Protein AF-A0A015J0F2-F1 (afdb_monomer_lite)

pLDDT: mean 86.81, std 13.34, range [34.16, 98.0]

Sequence (249 aa):
MVAATRQIEESLELQTFNHYRCIAHILNLIVKAALDTDIIPLPIKKLHAFISTIRNSPKQMDKLKEYFRVEDIKFKAPLPDIITRWNYTFYMIERALEIKPILLHIVSNLPTLTSNWPTDEEWVILTDLLDLLAPFALMTKIIFAASYPTIGEVKWLLLGIKHHLERTQSSNYSLLLQVNAMKRVFDNYFEQINNLLHILAFFDPCYKKKAYGNIFQESILQPIRIAMADYYEESSTPTVSEDRTIEDL

Structure (mmCIF, N/CA/C/O backbone):
data_AF-A0A015J0F2-F1
#
_entry.id   AF-A0A015J0F2-F1
#
loop_
_atom_site.group_PDB
_atom_site.id
_atom_site.type_symbol
_atom_site.label_atom_id
_atom_site.label_alt_id
_atom_site.label_comp_id
_atom_site.label_asym_id
_atom_site.label_entity_id
_atom_site.label_seq_id
_atom_site.pdbx_PDB_ins_code
_atom_site.Cartn_x
_atom_site.Cartn_y
_atom_site.Cartn_z
_atom_site.occupancy
_atom_site.B_iso_or_equiv
_atom_site.auth_seq_id
_atom_site.auth_comp_id
_atom_site.auth_asym_id
_atom_site.auth_atom_id
_atom_site.pdbx_PDB_model_num
ATOM 1 N N . MET A 1 1 ? -13.749 21.315 5.790 1.00 56.38 1 MET A N 1
ATOM 2 C CA . MET A 1 1 ? -14.665 20.547 6.663 1.00 56.38 1 MET A CA 1
ATOM 3 C C . MET A 1 1 ? -15.226 21.411 7.778 1.00 56.38 1 MET A C 1
ATOM 5 O O . MET A 1 1 ? -16.427 21.570 7.776 1.00 56.38 1 MET A O 1
ATOM 9 N N . VAL A 1 2 ? -14.414 22.057 8.627 1.00 63.72 2 VAL A N 1
ATOM 10 C CA . VAL A 1 2 ? -14.910 22.888 9.754 1.00 63.72 2 VAL A CA 1
ATOM 11 C C . VAL A 1 2 ? -15.936 23.961 9.339 1.00 63.72 2 VAL A C 1
ATOM 13 O O . VAL A 1 2 ? -16.975 24.086 9.970 1.00 63.72 2 VAL A O 1
ATOM 16 N N . ALA A 1 3 ? -15.702 24.679 8.235 1.00 69.44 3 ALA A N 1
ATOM 17 C CA . ALA A 1 3 ? -16.658 25.672 7.726 1.00 69.44 3 ALA A CA 1
ATOM 18 C C . ALA A 1 3 ? -17.986 25.059 7.234 1.00 69.44 3 ALA A C 1
ATOM 20 O O . ALA A 1 3 ? -19.039 25.661 7.401 1.00 69.44 3 ALA A O 1
ATOM 21 N N . ALA A 1 4 ? -17.937 23.850 6.665 1.00 69.81 4 ALA A N 1
ATOM 22 C CA . ALA A 1 4 ? -19.132 23.133 6.226 1.00 69.81 4 ALA A CA 1
ATOM 23 C C . ALA A 1 4 ? -19.909 22.567 7.423 1.00 69.81 4 ALA A C 1
ATOM 25 O O . ALA A 1 4 ? -21.128 22.626 7.436 1.00 69.81 4 ALA A O 1
ATOM 26 N N . THR A 1 5 ? -19.208 22.077 8.451 1.00 69.31 5 THR A N 1
ATOM 27 C CA . THR A 1 5 ? -19.814 21.649 9.718 1.00 69.31 5 THR A CA 1
ATOM 28 C C . THR A 1 5 ? -20.609 22.780 10.362 1.00 69.31 5 THR A C 1
ATOM 30 O O . THR A 1 5 ? -21.771 22.580 10.683 1.00 69.31 5 THR A O 1
ATOM 33 N N . ARG A 1 6 ? -20.029 23.982 10.439 1.00 70.94 6 ARG A N 1
ATOM 34 C CA . ARG A 1 6 ? -20.706 25.157 10.996 1.00 70.94 6 ARG A CA 1
ATOM 35 C C . ARG A 1 6 ? -21.961 25.551 10.209 1.00 70.94 6 ARG A C 1
ATOM 37 O O . ARG A 1 6 ? -22.989 25.840 10.802 1.00 70.94 6 ARG A O 1
ATOM 44 N N . GLN A 1 7 ? -21.904 25.501 8.876 1.00 78.62 7 GLN A N 1
ATOM 45 C CA . GLN A 1 7 ? -23.091 25.729 8.042 1.00 78.62 7 GLN A CA 1
ATOM 46 C C . GLN A 1 7 ? -24.175 24.662 8.249 1.00 78.62 7 GLN A C 1
ATOM 48 O O . GLN A 1 7 ? -25.357 24.978 8.170 1.00 78.62 7 GLN A O 1
ATOM 53 N N . ILE A 1 8 ? -23.801 23.405 8.500 1.00 77.25 8 ILE A N 1
ATOM 54 C CA . ILE A 1 8 ? -24.756 22.322 8.781 1.00 77.25 8 ILE A CA 1
ATOM 55 C C . ILE A 1 8 ? -25.408 22.518 10.155 1.00 77.25 8 ILE A C 1
ATOM 57 O O . ILE A 1 8 ? -26.620 22.384 10.263 1.00 77.25 8 ILE A O 1
ATOM 61 N N . GLU A 1 9 ? -24.630 22.872 11.179 1.00 78.56 9 GLU A N 1
ATOM 62 C CA . GLU A 1 9 ? -25.144 23.200 12.517 1.00 78.56 9 GLU A CA 1
ATOM 63 C C . GLU A 1 9 ? -26.149 24.358 12.460 1.00 78.56 9 GLU A C 1
ATOM 65 O O . GLU A 1 9 ? -27.251 24.243 12.989 1.00 78.56 9 GLU A O 1
ATOM 70 N N . GLU A 1 10 ? -25.793 25.436 11.754 1.00 79.94 10 GLU A N 1
ATOM 71 C CA . GLU A 1 10 ? -26.639 26.622 11.589 1.00 79.94 10 GLU A CA 1
ATOM 72 C C . GLU A 1 10 ? -27.900 26.334 10.748 1.00 79.94 10 GLU A C 1
ATOM 74 O O . GLU A 1 10 ? -28.962 26.867 11.048 1.00 79.94 10 GLU A O 1
ATOM 79 N N . SER A 1 11 ? -27.816 25.485 9.714 1.00 79.62 11 SER A N 1
ATOM 80 C CA . SER A 1 11 ? -28.950 25.202 8.809 1.00 79.62 11 SER A CA 1
ATOM 81 C C . SER A 1 11 ? -29.920 24.129 9.301 1.00 79.62 11 SER A C 1
ATOM 83 O O . SER A 1 11 ? -31.070 24.122 8.868 1.00 79.62 11 SER A O 1
ATOM 85 N N . LEU A 1 12 ? -29.476 23.217 10.168 1.00 79.88 12 LEU A N 1
ATOM 86 C CA . LEU A 1 12 ? -30.303 22.128 10.701 1.00 79.88 12 LEU A CA 1
ATOM 87 C C . LEU A 1 12 ? -30.735 22.352 12.158 1.00 79.88 12 LEU A C 1
ATOM 89 O O . LEU A 1 12 ? -31.312 21.442 12.748 1.00 79.88 12 LEU A O 1
ATOM 93 N N . GLU A 1 13 ? -30.431 23.518 12.742 1.00 78.06 13 GLU A N 1
ATOM 94 C CA . GLU A 1 13 ? -30.698 23.849 14.154 1.00 78.06 13 GLU A CA 1
ATOM 95 C C . GLU A 1 13 ? -30.220 22.744 15.128 1.00 78.06 13 GLU A C 1
ATOM 97 O O . GLU A 1 13 ? -30.829 22.479 16.166 1.00 78.06 13 GLU A O 1
ATOM 102 N N . LEU A 1 14 ? -29.120 22.058 14.791 1.00 70.62 14 LEU A N 1
ATOM 103 C CA . LEU A 1 14 ? -28.610 20.949 15.596 1.00 70.62 14 LEU A CA 1
ATOM 104 C C . LEU A 1 14 ? -27.919 21.488 16.850 1.00 70.62 14 LEU A C 1
ATOM 106 O O . LEU A 1 14 ? -26.975 22.270 16.760 1.00 70.62 14 LEU A O 1
ATOM 110 N N . GLN A 1 15 ? -28.331 21.002 18.024 1.00 65.44 15 GLN A N 1
ATOM 111 C CA . GLN A 1 15 ? -27.694 21.368 19.296 1.00 65.44 15 GLN A CA 1
ATOM 112 C C . GLN A 1 15 ? -26.239 20.877 19.383 1.00 65.44 15 GLN A C 1
ATOM 114 O O . GLN A 1 15 ? -25.423 21.498 20.061 1.00 65.44 15 GLN A O 1
ATOM 119 N N . THR A 1 16 ? -25.901 19.779 18.692 1.00 67.00 16 THR A N 1
ATOM 120 C CA . THR A 1 16 ? -24.535 19.245 18.594 1.00 67.00 16 THR A CA 1
ATOM 121 C C . THR A 1 16 ? -24.296 18.546 17.248 1.00 67.00 16 THR A C 1
ATOM 123 O O . THR A 1 16 ? -25.147 17.799 16.764 1.00 67.00 16 THR A O 1
ATOM 126 N N . PHE A 1 17 ? -23.121 18.750 16.637 1.00 68.25 17 PHE A N 1
ATOM 127 C CA . PHE A 1 17 ? -22.670 17.984 15.470 1.00 68.25 17 PHE A CA 1
ATOM 128 C C . PHE A 1 17 ? -21.374 17.232 15.782 1.00 68.25 17 PHE A C 1
ATOM 130 O O . PHE A 1 17 ? -20.309 17.812 16.005 1.00 68.25 17 PHE A O 1
ATOM 137 N N . ASN A 1 18 ? -21.442 15.902 15.742 1.00 70.94 18 ASN A N 1
ATOM 138 C CA . ASN A 1 18 ? -20.274 15.057 15.954 1.00 70.94 18 ASN A CA 1
ATOM 139 C C . ASN A 1 18 ? -19.492 14.883 14.648 1.00 70.94 18 ASN A C 1
ATOM 141 O O . ASN A 1 18 ? -19.889 14.150 13.742 1.00 70.94 18 ASN A O 1
ATOM 145 N N . HIS A 1 19 ? -18.340 15.545 14.551 1.00 73.62 19 HIS A N 1
ATOM 146 C CA . HIS A 1 19 ? -17.452 15.391 13.404 1.00 73.62 19 HIS A CA 1
ATOM 147 C C . HIS A 1 19 ? -16.575 14.132 13.529 1.00 73.62 19 HIS A C 1
ATOM 149 O O . HIS A 1 19 ? -15.604 14.094 14.293 1.00 73.62 19 HIS A O 1
ATOM 155 N N . TYR A 1 20 ? -16.843 13.131 12.690 1.00 78.56 20 TYR A N 1
ATOM 156 C CA . TYR A 1 20 ? -16.029 11.918 12.586 1.00 78.56 20 TYR A CA 1
ATOM 157 C C . TYR A 1 20 ? -14.981 12.021 11.475 1.0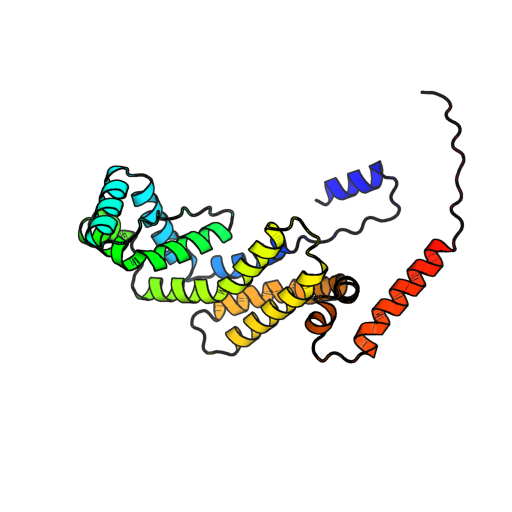0 78.56 20 TYR A C 1
ATOM 159 O O . TYR A 1 20 ? -15.267 12.422 10.347 1.00 78.56 20 TYR A O 1
ATOM 167 N N . ARG A 1 21 ? -13.736 11.627 11.773 1.00 82.38 21 ARG A N 1
ATOM 168 C CA . ARG A 1 21 ? -12.682 11.567 10.750 1.00 82.38 21 ARG A CA 1
ATOM 169 C C . ARG A 1 21 ? -12.906 10.372 9.825 1.00 82.38 21 ARG A C 1
ATOM 171 O O . ARG A 1 21 ? -13.162 9.260 10.273 1.00 82.38 21 ARG A O 1
ATOM 178 N N . CYS A 1 22 ? -12.720 10.592 8.527 1.00 87.50 22 CYS A N 1
ATOM 179 C CA . CYS A 1 22 ? -12.791 9.528 7.532 1.00 87.50 22 CYS A CA 1
ATOM 180 C C . CYS A 1 22 ? -11.621 8.540 7.691 1.00 87.50 22 CYS A C 1
ATOM 182 O O . CYS A 1 22 ? -10.456 8.924 7.572 1.00 87.50 22 CYS A O 1
ATOM 184 N N . ILE A 1 23 ? -11.922 7.254 7.897 1.00 89.25 23 ILE A N 1
ATOM 185 C CA . ILE A 1 23 ? -10.904 6.200 8.049 1.00 89.25 23 ILE A CA 1
ATOM 186 C C . ILE A 1 23 ? -10.035 6.079 6.795 1.00 89.25 23 ILE A C 1
ATOM 188 O O . ILE A 1 23 ? -8.818 5.977 6.910 1.00 89.25 23 ILE A O 1
ATOM 192 N N . ALA A 1 24 ? -10.617 6.174 5.596 1.00 89.06 24 ALA A N 1
ATOM 193 C CA . ALA A 1 24 ? -9.837 6.145 4.358 1.00 89.06 24 ALA A CA 1
ATOM 194 C C . ALA A 1 24 ? -8.828 7.304 4.277 1.00 89.06 24 ALA A C 1
ATOM 196 O O . ALA A 1 24 ? -7.714 7.133 3.781 1.00 89.06 24 ALA A O 1
ATOM 197 N N . HIS A 1 25 ? -9.188 8.476 4.812 1.00 89.56 25 HIS A N 1
ATOM 198 C CA . HIS A 1 25 ? -8.259 9.598 4.915 1.00 89.56 25 HIS A CA 1
ATOM 199 C C . HIS A 1 25 ? -7.117 9.293 5.893 1.00 89.56 25 HIS A C 1
ATOM 201 O O . HIS A 1 25 ? -5.962 9.564 5.577 1.00 89.56 25 HIS A O 1
ATOM 207 N N . ILE A 1 26 ? -7.418 8.681 7.039 1.00 92.25 26 ILE A N 1
ATOM 208 C CA . ILE A 1 26 ? -6.418 8.290 8.042 1.00 92.25 26 ILE A CA 1
ATOM 209 C C . ILE A 1 26 ? -5.463 7.229 7.479 1.00 92.25 26 ILE A C 1
ATOM 211 O O . ILE A 1 26 ? -4.253 7.388 7.603 1.00 92.25 26 ILE A O 1
ATOM 215 N N . LEU A 1 27 ? -5.973 6.210 6.777 1.00 93.31 27 LEU A N 1
ATOM 216 C CA . LEU A 1 27 ? -5.142 5.216 6.084 1.00 93.31 27 LEU A CA 1
ATOM 217 C C . LEU A 1 27 ? -4.209 5.878 5.070 1.00 93.31 27 LEU A C 1
ATOM 219 O O . LEU A 1 27 ? -3.020 5.580 5.042 1.00 93.31 27 LEU A O 1
ATOM 223 N N . ASN A 1 28 ? -4.718 6.835 4.293 1.00 93.06 28 ASN A N 1
ATOM 224 C CA . ASN A 1 28 ? -3.888 7.611 3.380 1.00 93.06 28 ASN A CA 1
ATOM 225 C C . ASN A 1 28 ? -2.796 8.413 4.116 1.00 93.06 28 ASN A C 1
ATOM 227 O O . ASN A 1 28 ? -1.677 8.472 3.620 1.00 93.06 28 ASN A O 1
ATOM 231 N N . LEU A 1 29 ? -3.081 9.017 5.277 1.00 94.44 29 LEU A N 1
ATOM 232 C CA . LEU A 1 29 ? -2.055 9.709 6.074 1.00 94.44 29 LEU A CA 1
ATOM 233 C C . LEU A 1 29 ? -0.966 8.746 6.563 1.00 94.44 29 LEU A C 1
ATOM 235 O O . LEU A 1 29 ? 0.213 9.082 6.497 1.00 94.44 29 LEU A O 1
ATOM 239 N N . ILE A 1 30 ? -1.357 7.554 7.020 1.00 96.06 30 ILE A N 1
ATOM 240 C CA . ILE A 1 30 ? -0.422 6.527 7.490 1.00 96.06 30 ILE A CA 1
ATOM 241 C C . ILE A 1 30 ? 0.483 6.076 6.343 1.00 96.06 30 ILE A C 1
ATOM 243 O O . ILE A 1 30 ? 1.699 6.110 6.482 1.00 96.06 30 ILE A O 1
ATOM 247 N N . VAL A 1 31 ? -0.092 5.707 5.195 1.00 96.19 31 VAL A N 1
ATOM 248 C CA . VAL A 1 31 ? 0.688 5.243 4.037 1.00 96.19 31 VAL A CA 1
ATOM 249 C C . VAL A 1 31 ? 1.623 6.331 3.516 1.00 96.19 31 VAL A C 1
ATOM 251 O O . VAL A 1 31 ? 2.787 6.050 3.241 1.00 96.19 31 VAL A O 1
ATOM 254 N N . LYS A 1 32 ? 1.159 7.584 3.438 1.00 95.25 32 LYS A N 1
ATOM 255 C CA . LYS A 1 32 ? 2.011 8.707 3.022 1.00 95.25 32 LYS A CA 1
ATOM 256 C C . LYS A 1 32 ? 3.245 8.868 3.903 1.00 95.25 32 LYS A C 1
ATOM 258 O O . LYS A 1 32 ? 4.318 9.109 3.370 1.00 95.25 32 LYS A O 1
ATOM 263 N N . ALA A 1 33 ? 3.126 8.642 5.212 1.00 96.00 33 ALA A N 1
ATOM 264 C CA . ALA A 1 33 ? 4.274 8.707 6.112 1.00 96.00 33 ALA A CA 1
ATOM 265 C C . ALA A 1 33 ? 5.403 7.741 5.703 1.00 96.00 33 ALA A C 1
ATOM 267 O O . ALA A 1 33 ? 6.568 8.111 5.791 1.00 96.00 33 ALA A O 1
ATOM 268 N N . ALA A 1 34 ? 5.076 6.542 5.206 1.00 95.88 34 ALA A N 1
ATOM 269 C CA . ALA A 1 34 ? 6.074 5.633 4.639 1.00 95.88 34 ALA A CA 1
ATOM 270 C C . ALA A 1 34 ? 6.580 6.088 3.265 1.00 95.88 34 ALA A C 1
ATOM 272 O O . ALA A 1 34 ? 7.786 6.061 3.026 1.00 95.88 34 ALA A O 1
ATOM 273 N N . LEU A 1 35 ? 5.676 6.496 2.368 1.00 95.38 35 LEU A N 1
ATOM 274 C CA . LEU A 1 35 ? 6.031 6.874 0.995 1.00 95.38 35 LEU A CA 1
ATOM 275 C C . LEU A 1 35 ? 6.956 8.096 0.930 1.00 95.38 35 LEU A C 1
ATOM 277 O O . LEU A 1 35 ? 7.806 8.166 0.046 1.00 95.38 35 LEU A O 1
ATOM 281 N N . ASP A 1 36 ? 6.825 9.012 1.887 1.00 94.44 36 ASP A N 1
ATOM 282 C CA . ASP A 1 36 ? 7.620 10.239 1.964 1.00 94.44 36 ASP A CA 1
ATOM 283 C C . ASP A 1 36 ? 8.982 10.033 2.673 1.00 94.44 36 ASP A C 1
ATOM 285 O O . ASP A 1 36 ? 9.734 10.990 2.849 1.00 94.44 36 ASP A O 1
ATOM 289 N N . THR A 1 37 ? 9.327 8.801 3.082 1.00 93.44 37 THR A N 1
ATOM 290 C CA . THR A 1 37 ? 10.563 8.498 3.833 1.00 93.44 37 THR A CA 1
ATOM 291 C C . THR A 1 37 ? 11.754 8.170 2.919 1.00 93.44 37 THR A C 1
ATOM 293 O O . THR A 1 37 ? 11.719 7.179 2.187 1.00 93.44 37 THR A O 1
ATOM 296 N N . ASP A 1 38 ? 12.838 8.944 3.048 1.00 86.88 38 ASP A N 1
ATOM 297 C CA . ASP A 1 38 ? 14.212 8.751 2.538 1.00 86.88 38 ASP A CA 1
ATOM 298 C C . ASP A 1 38 ? 14.368 7.939 1.238 1.00 86.88 38 ASP A C 1
ATOM 300 O O . ASP A 1 38 ? 14.447 8.500 0.145 1.00 86.88 38 ASP A O 1
ATOM 304 N N . ILE A 1 39 ? 14.465 6.610 1.362 1.00 93.56 39 ILE A N 1
ATOM 305 C CA . ILE A 1 39 ? 14.835 5.682 0.283 1.00 93.56 39 ILE A CA 1
ATOM 306 C C . ILE A 1 39 ? 13.669 5.297 -0.638 1.00 93.56 39 ILE A C 1
ATOM 308 O O . ILE A 1 39 ? 13.899 4.658 -1.658 1.00 93.56 39 ILE A O 1
ATOM 312 N N . ILE A 1 40 ? 12.428 5.659 -0.299 1.00 95.94 40 ILE A N 1
ATOM 313 C CA . ILE A 1 40 ? 11.218 5.262 -1.040 1.00 95.94 40 ILE A CA 1
ATOM 314 C C . ILE A 1 40 ? 10.913 6.162 -2.254 1.00 95.94 40 ILE A C 1
ATOM 316 O O . ILE A 1 40 ? 10.605 5.625 -3.326 1.00 95.94 40 ILE A O 1
ATOM 320 N N . PRO A 1 41 ? 11.024 7.505 -2.171 1.00 95.56 41 PRO A N 1
ATOM 321 C CA . PRO A 1 41 ? 10.656 8.382 -3.283 1.00 95.56 41 PRO A CA 1
ATOM 322 C C . PRO A 1 41 ? 11.437 8.132 -4.578 1.00 95.56 41 PRO A C 1
ATOM 324 O O . PRO A 1 41 ? 10.876 8.254 -5.670 1.00 95.56 41 PRO A O 1
ATOM 327 N N . LEU A 1 42 ? 12.728 7.789 -4.489 1.00 95.88 42 LEU A N 1
ATOM 328 C CA . LEU A 1 42 ? 13.585 7.627 -5.668 1.00 95.88 42 LEU A CA 1
ATOM 329 C C . LEU A 1 42 ? 13.208 6.392 -6.520 1.00 95.88 42 LEU A C 1
ATOM 331 O O . LEU A 1 42 ? 12.943 6.590 -7.712 1.00 95.88 42 LEU A O 1
ATOM 335 N N . PRO A 1 43 ? 13.106 5.164 -5.965 1.00 96.75 43 PRO A N 1
ATOM 336 C CA . PRO A 1 43 ? 12.611 3.991 -6.691 1.00 96.75 43 PRO A CA 1
ATOM 337 C C . PRO A 1 43 ? 11.243 4.210 -7.341 1.00 96.75 43 PRO A C 1
ATOM 339 O O . PRO A 1 43 ? 11.053 3.882 -8.514 1.00 96.75 43 PRO A O 1
ATOM 342 N N . ILE A 1 44 ? 10.301 4.824 -6.613 1.00 96.38 44 ILE A N 1
ATOM 343 C CA . ILE A 1 44 ? 8.956 5.112 -7.131 1.00 96.38 44 ILE A CA 1
ATOM 344 C C . ILE A 1 44 ? 9.033 6.084 -8.309 1.00 96.38 44 ILE A C 1
ATOM 346 O O . ILE A 1 44 ? 8.419 5.842 -9.347 1.00 96.38 44 ILE A O 1
ATOM 350 N N . LYS A 1 45 ? 9.820 7.160 -8.189 1.00 95.62 45 LYS A N 1
ATOM 351 C CA . LYS A 1 45 ? 9.992 8.154 -9.256 1.00 95.62 45 LYS A CA 1
ATOM 352 C C . LYS A 1 45 ? 10.598 7.540 -10.518 1.00 95.62 45 LYS A C 1
ATOM 354 O O . LYS A 1 45 ? 10.117 7.829 -11.616 1.00 95.62 45 LYS A O 1
ATOM 359 N N . LYS A 1 46 ? 11.629 6.703 -10.369 1.00 96.50 46 LYS A N 1
ATOM 360 C CA . LYS A 1 46 ? 12.249 5.961 -11.477 1.00 96.50 46 LYS A CA 1
ATOM 361 C C . LYS A 1 46 ? 11.227 5.065 -12.169 1.00 96.50 46 LYS A C 1
ATOM 363 O O . LYS A 1 46 ? 10.988 5.222 -13.368 1.00 96.50 46 LYS A O 1
ATOM 368 N N . LEU A 1 47 ? 10.545 4.217 -11.396 1.00 96.81 47 LEU A N 1
ATOM 369 C CA . LEU A 1 47 ? 9.533 3.311 -11.927 1.00 96.81 47 LEU A CA 1
ATOM 370 C C . LEU A 1 47 ? 8.402 4.072 -12.633 1.00 96.81 47 LEU A C 1
ATOM 372 O O . LEU A 1 47 ? 8.030 3.724 -13.752 1.00 96.81 47 LEU A O 1
ATOM 376 N N . HIS A 1 48 ? 7.905 5.153 -12.034 1.00 95.44 48 HIS A N 1
ATOM 377 C CA . HIS A 1 48 ? 6.884 6.005 -12.636 1.00 95.44 48 HIS A CA 1
ATOM 378 C C . HIS A 1 48 ? 7.329 6.590 -13.981 1.00 95.44 48 HIS A C 1
ATOM 380 O O . HIS A 1 48 ? 6.577 6.527 -14.958 1.00 95.44 48 HIS A O 1
ATOM 386 N N . ALA A 1 49 ? 8.547 7.133 -14.066 1.00 94.94 49 ALA A N 1
ATOM 387 C CA . ALA A 1 49 ? 9.084 7.688 -15.307 1.00 94.94 49 ALA A CA 1
ATOM 388 C C . ALA A 1 49 ? 9.247 6.607 -16.389 1.00 94.94 49 ALA A C 1
ATOM 390 O O . ALA A 1 49 ? 8.878 6.819 -17.550 1.00 94.94 49 ALA A O 1
ATOM 391 N N . PHE A 1 50 ? 9.739 5.429 -16.003 1.00 95.44 50 PHE A N 1
ATOM 392 C CA . PHE A 1 50 ? 9.881 4.278 -16.889 1.00 95.44 50 PHE A CA 1
ATOM 393 C C . PHE A 1 50 ? 8.528 3.821 -17.457 1.00 95.44 50 PHE A C 1
ATOM 395 O O . PHE A 1 50 ? 8.340 3.772 -18.677 1.00 95.44 50 PHE A O 1
ATOM 402 N N . ILE A 1 51 ? 7.551 3.571 -16.582 1.00 95.81 51 ILE A N 1
ATOM 403 C CA . ILE A 1 51 ? 6.211 3.114 -16.961 1.00 95.81 51 ILE A CA 1
ATOM 404 C C . ILE A 1 51 ? 5.485 4.168 -17.802 1.00 95.81 51 ILE A C 1
ATOM 406 O O . ILE A 1 51 ? 4.864 3.832 -18.814 1.00 95.81 51 ILE A O 1
ATOM 410 N N . SER A 1 52 ? 5.606 5.447 -17.442 1.00 94.56 52 SER A N 1
ATOM 411 C CA . SER A 1 52 ? 5.032 6.555 -18.212 1.00 94.56 52 SER A CA 1
ATOM 412 C C . SER A 1 52 ? 5.600 6.622 -19.626 1.00 94.56 52 SER A C 1
ATOM 414 O O . SER A 1 52 ? 4.848 6.804 -20.580 1.00 94.56 52 SER A O 1
ATOM 416 N N . THR A 1 53 ? 6.908 6.412 -19.791 1.00 92.88 53 THR A N 1
ATOM 417 C CA . THR A 1 53 ? 7.545 6.438 -21.115 1.00 92.88 53 THR A CA 1
ATOM 418 C C . THR A 1 53 ? 7.031 5.313 -22.014 1.00 92.88 53 THR A C 1
ATOM 420 O O . THR A 1 53 ? 6.742 5.544 -23.188 1.00 92.88 53 THR A O 1
ATOM 423 N N . ILE A 1 54 ? 6.855 4.107 -21.463 1.00 93.62 54 ILE A N 1
ATOM 424 C CA . ILE A 1 54 ? 6.279 2.975 -22.204 1.00 93.62 54 ILE A CA 1
ATOM 425 C C . ILE A 1 54 ? 4.825 3.260 -22.581 1.00 93.62 54 ILE A C 1
ATOM 427 O O . ILE A 1 54 ? 4.434 3.073 -23.731 1.00 93.62 54 ILE A O 1
ATOM 431 N N . ARG A 1 55 ? 4.018 3.727 -21.622 1.00 94.38 55 ARG A N 1
ATOM 432 C CA . ARG A 1 55 ? 2.585 3.977 -21.827 1.00 94.38 55 ARG A CA 1
ATOM 433 C C . ARG A 1 55 ? 2.305 5.088 -22.831 1.00 94.38 55 ARG A C 1
ATOM 435 O O . ARG A 1 55 ? 1.364 4.965 -23.608 1.00 94.38 55 ARG A O 1
ATOM 442 N N . ASN A 1 56 ? 3.116 6.141 -22.822 1.00 93.00 56 ASN A N 1
ATOM 443 C CA . ASN A 1 56 ? 2.917 7.311 -23.675 1.00 93.00 56 ASN A CA 1
ATOM 444 C C . ASN A 1 56 ? 3.499 7.135 -25.085 1.00 93.00 56 ASN A C 1
ATOM 446 O O . ASN A 1 56 ? 3.294 7.993 -25.939 1.00 93.00 56 ASN A O 1
ATOM 450 N N . SER A 1 57 ? 4.213 6.037 -25.352 1.00 93.44 57 SER A N 1
ATOM 451 C CA . SER A 1 57 ? 4.768 5.741 -26.669 1.00 93.44 57 SER A CA 1
ATOM 452 C C . SER A 1 57 ? 4.050 4.548 -27.309 1.00 93.44 57 SER A C 1
ATOM 454 O O . SER A 1 57 ? 4.287 3.410 -26.897 1.00 93.44 57 SER A O 1
ATOM 456 N N . PRO A 1 58 ? 3.239 4.759 -28.367 1.00 94.88 58 PRO A N 1
ATOM 457 C CA . PRO A 1 58 ? 2.577 3.666 -29.085 1.00 94.88 58 PRO A CA 1
ATOM 458 C C . PRO A 1 58 ? 3.566 2.592 -29.548 1.00 94.88 58 PRO A C 1
ATOM 460 O O . PRO A 1 58 ? 3.352 1.407 -29.322 1.00 94.88 58 PRO A O 1
ATOM 463 N N . LYS A 1 59 ? 4.725 3.023 -30.064 1.00 93.56 59 LYS A N 1
ATOM 464 C CA . LYS A 1 59 ? 5.819 2.138 -30.479 1.00 93.56 59 LYS A CA 1
ATOM 465 C C . LYS A 1 59 ? 6.304 1.227 -29.346 1.00 93.56 59 LYS A C 1
ATOM 467 O O . LYS A 1 59 ? 6.573 0.056 -29.593 1.00 93.56 59 LYS A O 1
ATOM 472 N N . GLN A 1 60 ? 6.444 1.748 -28.125 1.00 93.12 60 GLN A N 1
ATOM 473 C CA . GLN A 1 60 ? 6.887 0.933 -26.987 1.00 93.12 60 GLN A CA 1
ATOM 474 C C . GLN A 1 60 ? 5.789 0.016 -26.469 1.00 93.12 60 GLN A C 1
ATOM 476 O O . GLN A 1 60 ? 6.067 -1.121 -26.098 1.00 93.12 60 GLN A O 1
ATOM 481 N N . MET A 1 61 ? 4.541 0.477 -26.495 1.00 95.31 61 MET A N 1
ATOM 482 C CA . MET A 1 61 ? 3.397 -0.348 -26.132 1.00 95.31 61 MET A CA 1
ATOM 483 C C . MET A 1 61 ? 3.210 -1.527 -27.096 1.00 95.31 61 MET A C 1
ATOM 485 O O . MET A 1 61 ? 2.915 -2.636 -26.656 1.00 95.31 61 MET A O 1
ATOM 489 N N . ASP A 1 62 ? 3.410 -1.319 -28.396 1.00 95.44 62 ASP A N 1
ATOM 490 C CA . ASP A 1 62 ? 3.289 -2.387 -29.389 1.00 95.44 62 ASP A CA 1
ATOM 491 C C . ASP A 1 62 ? 4.429 -3.402 -29.277 1.00 95.44 62 ASP A C 1
ATOM 493 O O . ASP A 1 62 ? 4.168 -4.604 -29.292 1.00 95.44 62 ASP A O 1
ATOM 497 N N . LYS A 1 63 ? 5.663 -2.946 -29.020 1.00 94.25 63 LYS A N 1
ATOM 498 C CA . LYS A 1 63 ? 6.774 -3.842 -28.657 1.00 94.25 63 LYS A CA 1
ATOM 499 C C . LYS A 1 63 ? 6.488 -4.640 -27.386 1.00 94.25 63 LYS A C 1
ATOM 501 O O . LYS A 1 63 ? 6.771 -5.830 -27.334 1.00 94.25 63 LYS A O 1
ATOM 506 N N . LEU A 1 64 ? 5.908 -4.007 -26.363 1.00 95.44 64 LEU A N 1
ATOM 507 C CA . LEU A 1 64 ? 5.531 -4.709 -25.138 1.00 95.44 64 LEU A CA 1
ATOM 508 C C . LEU A 1 64 ? 4.547 -5.843 -25.445 1.00 95.44 64 LEU A C 1
ATOM 51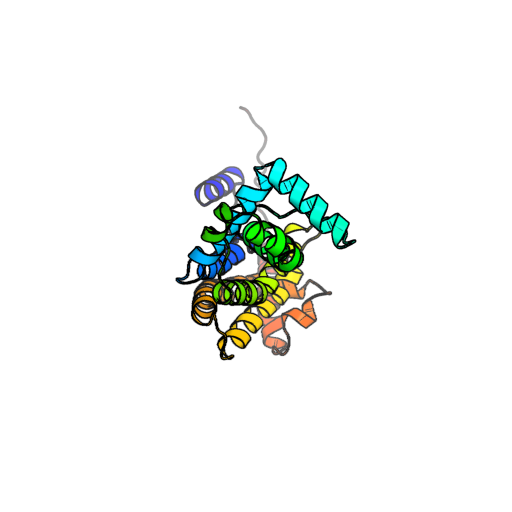0 O O . LEU A 1 64 ? 4.762 -6.970 -25.009 1.00 95.44 64 LEU A O 1
ATOM 514 N N . LYS A 1 65 ? 3.493 -5.566 -26.224 1.00 96.50 65 LYS A N 1
ATOM 515 C CA . LYS A 1 65 ? 2.522 -6.587 -26.655 1.00 96.50 65 LYS A CA 1
ATOM 516 C C . LYS A 1 65 ? 3.183 -7.712 -27.450 1.00 96.50 65 LYS A C 1
ATOM 518 O O . LYS A 1 65 ? 2.793 -8.864 -27.287 1.00 96.50 65 LYS A O 1
ATOM 523 N N . GLU A 1 66 ? 4.159 -7.390 -28.295 1.00 96.00 66 GLU A N 1
ATOM 524 C CA . GLU A 1 66 ? 4.923 -8.387 -29.041 1.00 96.00 66 GLU A CA 1
ATOM 525 C C . GLU A 1 66 ? 5.674 -9.337 -28.103 1.00 96.00 66 GLU A C 1
ATOM 527 O O . GLU A 1 66 ? 5.550 -10.546 -28.274 1.00 96.00 66 GLU A O 1
ATOM 532 N N . TYR A 1 67 ? 6.354 -8.826 -27.070 1.00 95.25 67 TYR A N 1
ATOM 533 C CA . TYR A 1 67 ? 7.023 -9.684 -26.085 1.00 95.25 67 TYR A CA 1
ATOM 534 C C . TYR A 1 67 ? 6.043 -10.584 -25.327 1.00 95.25 67 TYR A C 1
ATOM 536 O O . TYR A 1 67 ? 6.302 -11.773 -25.186 1.00 95.25 67 TYR A O 1
ATOM 544 N N . PHE A 1 68 ? 4.877 -10.068 -24.922 1.00 96.44 68 PHE A N 1
ATOM 545 C CA . PHE A 1 68 ? 3.826 -10.910 -24.329 1.00 96.44 68 PHE A CA 1
ATOM 546 C C . PHE A 1 68 ? 3.361 -12.029 -25.271 1.00 96.44 68 PHE A C 1
ATOM 548 O O . PHE A 1 68 ? 3.104 -13.140 -24.817 1.00 96.44 68 PHE A O 1
ATOM 555 N N . ARG A 1 69 ? 3.264 -11.749 -26.578 1.00 96.25 69 ARG A N 1
ATOM 556 C CA . ARG A 1 69 ? 2.894 -12.750 -27.589 1.00 96.25 69 ARG A CA 1
ATOM 557 C C . ARG A 1 69 ? 3.984 -13.806 -27.771 1.00 96.25 69 ARG A C 1
ATOM 559 O O . ARG A 1 69 ? 3.649 -14.969 -27.946 1.00 96.25 69 ARG A O 1
ATOM 566 N N . VAL A 1 70 ? 5.256 -13.405 -27.772 1.00 95.12 70 VAL A N 1
ATOM 567 C CA . VAL A 1 70 ? 6.395 -14.328 -27.921 1.00 95.12 70 VAL A CA 1
ATOM 568 C C . VAL A 1 70 ? 6.488 -15.288 -26.734 1.00 95.12 70 VAL A C 1
ATOM 570 O O . VAL A 1 70 ? 6.714 -16.473 -26.940 1.00 95.12 70 VAL A O 1
ATOM 573 N N . GLU A 1 71 ? 6.246 -14.792 -25.523 1.00 93.62 71 GLU A N 1
ATOM 574 C CA . GLU A 1 71 ? 6.254 -15.590 -24.288 1.00 93.62 71 GLU A CA 1
ATOM 575 C C . GLU A 1 71 ? 4.956 -16.397 -24.069 1.00 93.62 71 GLU A C 1
ATOM 577 O O . GLU A 1 71 ? 4.840 -17.106 -23.076 1.00 93.62 71 GLU A O 1
ATOM 582 N N . ASP A 1 72 ? 3.971 -16.288 -24.970 1.00 94.69 72 ASP A N 1
ATOM 583 C CA . ASP A 1 72 ? 2.647 -16.928 -24.874 1.00 94.69 72 ASP A CA 1
ATOM 584 C C . ASP A 1 72 ? 1.888 -16.616 -23.562 1.00 94.69 72 ASP A C 1
ATOM 586 O O . ASP A 1 72 ? 1.204 -17.450 -22.967 1.00 94.69 72 ASP A O 1
ATOM 590 N N . ILE A 1 73 ? 1.991 -15.369 -23.086 1.00 95.25 73 ILE A N 1
ATOM 591 C CA . ILE A 1 73 ? 1.321 -14.897 -21.865 1.00 95.25 73 ILE A CA 1
ATOM 592 C C . ILE A 1 73 ? 0.266 -13.850 -22.226 1.00 95.25 73 ILE A C 1
ATOM 594 O O . ILE A 1 73 ? 0.491 -12.937 -23.024 1.00 95.25 73 ILE A O 1
ATOM 598 N N . LYS A 1 74 ? -0.903 -13.912 -21.572 1.00 95.81 74 LYS A N 1
ATOM 599 C CA . LYS A 1 74 ? -1.947 -12.888 -21.723 1.00 95.81 74 LYS A CA 1
ATOM 600 C C . LYS A 1 74 ? -1.388 -11.499 -21.403 1.00 95.81 74 LYS A C 1
ATOM 602 O O . LYS A 1 74 ? -0.918 -11.253 -20.292 1.00 95.81 74 LYS A O 1
ATOM 607 N N . PHE A 1 75 ? -1.531 -10.575 -22.353 1.00 96.31 75 PHE A N 1
ATOM 608 C CA . PHE A 1 75 ? -1.083 -9.194 -22.200 1.00 96.31 75 PHE A CA 1
ATOM 609 C C . PHE A 1 75 ? -1.672 -8.530 -20.949 1.00 96.31 75 PHE A C 1
ATOM 611 O O . PHE A 1 75 ? -2.892 -8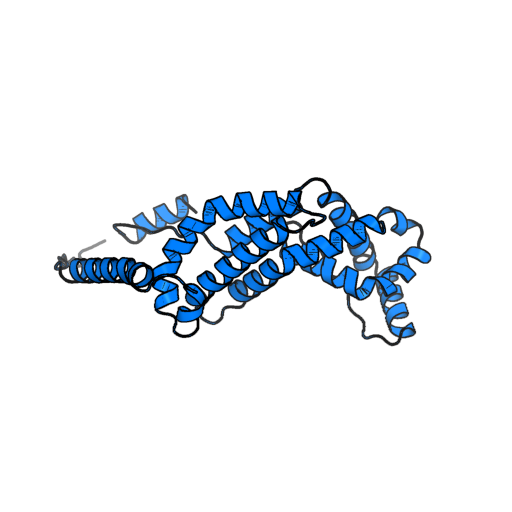.491 -20.753 1.00 96.31 75 PHE A O 1
ATOM 618 N N . LYS A 1 76 ? -0.788 -7.947 -20.136 1.00 96.25 76 LYS A N 1
ATOM 619 C CA . LYS A 1 76 ? -1.138 -7.127 -18.975 1.00 96.25 76 LYS A CA 1
ATOM 620 C C . LYS A 1 76 ? -0.542 -5.739 -19.160 1.00 96.25 76 LYS A C 1
ATOM 622 O O . LYS A 1 76 ? 0.672 -5.564 -19.145 1.00 96.25 76 LYS A O 1
ATOM 627 N N . ALA A 1 77 ? -1.409 -4.744 -19.327 1.00 95.19 77 ALA A N 1
ATOM 628 C CA . ALA A 1 77 ? -0.967 -3.367 -19.504 1.00 95.19 77 ALA A CA 1
ATOM 629 C C . ALA A 1 77 ? -0.249 -2.854 -18.237 1.00 95.19 77 ALA A C 1
ATOM 631 O O . ALA A 1 77 ? -0.764 -3.069 -17.131 1.00 95.19 77 ALA A O 1
ATOM 632 N N . PRO A 1 78 ? 0.877 -2.128 -18.365 1.00 95.38 78 PRO A N 1
ATOM 633 C CA . PRO A 1 78 ? 1.453 -1.366 -17.258 1.00 95.38 78 PRO A CA 1
ATOM 634 C C . PRO A 1 78 ? 0.413 -0.397 -16.686 1.00 95.38 78 PRO A C 1
ATOM 636 O O . PRO A 1 78 ? -0.348 0.181 -17.462 1.00 95.38 78 PRO A O 1
ATOM 639 N N . LEU A 1 79 ? 0.359 -0.187 -15.369 1.00 96.00 79 LEU A N 1
ATOM 640 C CA . LEU A 1 79 ? -0.600 0.732 -14.730 1.00 96.00 79 LEU A CA 1
ATOM 641 C C . LEU A 1 79 ? 0.031 2.108 -14.470 1.00 96.00 79 LEU A C 1
ATOM 643 O O . LEU A 1 79 ? 1.232 2.167 -14.226 1.00 96.00 79 LEU A O 1
ATOM 647 N N . PRO A 1 80 ? -0.729 3.216 -14.566 1.00 92.25 80 PRO A N 1
ATOM 648 C CA . PRO A 1 80 ? -0.185 4.541 -14.307 1.00 92.25 80 PRO A CA 1
ATOM 649 C C . PRO A 1 80 ? -0.116 4.801 -12.799 1.00 92.25 80 PRO A C 1
ATOM 651 O O . PRO A 1 80 ? -0.944 4.287 -12.046 1.00 92.25 80 PRO A O 1
ATOM 654 N N . ASP A 1 81 ? 0.802 5.666 -12.379 1.00 89.12 81 ASP A N 1
ATOM 655 C CA . ASP A 1 81 ? 0.741 6.263 -11.047 1.00 89.12 81 ASP A CA 1
ATOM 656 C C . ASP A 1 81 ? -0.140 7.518 -11.072 1.00 89.12 81 ASP A C 1
ATOM 658 O O . ASP A 1 81 ? -0.150 8.279 -12.042 1.00 89.12 81 ASP A O 1
ATOM 662 N N . ILE A 1 82 ? -0.861 7.754 -9.981 1.00 83.38 82 ILE A N 1
ATOM 663 C CA . ILE A 1 82 ? -1.526 9.024 -9.706 1.00 83.38 82 ILE A CA 1
ATOM 664 C C . ILE A 1 82 ? -0.973 9.482 -8.366 1.00 83.38 82 ILE A C 1
ATOM 666 O O . ILE A 1 82 ? -1.455 9.058 -7.322 1.00 83.38 82 ILE A O 1
ATOM 670 N N . ILE A 1 83 ? 0.007 10.386 -8.410 1.00 71.12 83 ILE A N 1
ATOM 671 C CA . ILE A 1 83 ? 0.799 10.845 -7.251 1.00 71.12 83 ILE A CA 1
ATOM 672 C C . ILE A 1 83 ? -0.089 11.307 -6.079 1.00 71.12 83 ILE A C 1
ATOM 674 O O . ILE A 1 83 ? 0.257 11.167 -4.909 1.00 71.12 83 ILE A O 1
ATOM 678 N N . THR A 1 84 ? -1.278 11.842 -6.368 1.00 73.38 84 THR A N 1
ATOM 679 C CA . THR A 1 84 ? -2.220 12.311 -5.340 1.00 73.38 84 THR A CA 1
ATOM 680 C C . THR A 1 84 ? -2.982 11.186 -4.627 1.00 73.38 84 THR A C 1
ATOM 682 O O . THR A 1 84 ? -3.627 11.449 -3.610 1.00 73.38 84 THR A O 1
ATOM 685 N N . ARG A 1 85 ? -2.921 9.942 -5.126 1.00 82.75 85 ARG A N 1
ATOM 686 C CA . ARG A 1 85 ? -3.661 8.766 -4.646 1.00 82.75 85 ARG A CA 1
ATOM 687 C C . ARG A 1 85 ? -2.735 7.556 -4.527 1.00 82.75 85 ARG A C 1
ATOM 689 O O . ARG A 1 85 ? -2.574 6.802 -5.481 1.00 82.75 85 ARG A O 1
ATOM 696 N N . TRP A 1 86 ? -2.249 7.306 -3.315 1.00 91.38 86 TRP A N 1
ATOM 697 C CA . TRP A 1 86 ? -1.296 6.230 -3.011 1.00 91.38 86 TRP A CA 1
ATOM 698 C C . TRP A 1 86 ? -1.698 4.835 -3.539 1.00 91.38 86 TRP A C 1
ATOM 700 O O . TRP A 1 86 ? -0.830 4.039 -3.882 1.00 91.38 86 TRP A O 1
ATOM 710 N N . ASN A 1 87 ? -3.001 4.539 -3.659 1.00 91.00 87 ASN A N 1
ATOM 711 C CA . ASN A 1 87 ? -3.486 3.277 -4.234 1.00 91.00 87 ASN A CA 1
ATOM 712 C C . ASN A 1 87 ? -2.947 3.041 -5.656 1.00 91.00 87 ASN A C 1
ATOM 714 O O . ASN A 1 87 ? -2.623 1.914 -6.009 1.00 91.00 87 ASN A O 1
ATOM 718 N N . TYR A 1 88 ? -2.837 4.092 -6.478 1.00 92.31 88 TYR A N 1
ATOM 719 C CA . TYR A 1 88 ? -2.291 3.969 -7.833 1.00 92.31 88 TYR A CA 1
ATOM 720 C C . TYR A 1 88 ? -0.795 3.667 -7.813 1.00 92.31 88 TYR A C 1
ATOM 722 O O . TYR A 1 88 ? -0.335 2.865 -8.619 1.00 92.31 88 TYR A O 1
ATOM 730 N N . THR A 1 89 ? -0.064 4.230 -6.852 1.00 94.69 89 THR A N 1
ATOM 731 C CA . THR A 1 89 ? 1.342 3.899 -6.623 1.00 94.69 89 THR A CA 1
ATOM 732 C C . THR A 1 89 ? 1.489 2.419 -6.270 1.00 94.69 89 THR A C 1
ATOM 734 O O . THR A 1 89 ? 2.279 1.721 -6.900 1.00 94.69 89 THR A O 1
ATOM 737 N N . PHE A 1 90 ? 0.660 1.910 -5.349 1.00 96.25 90 PHE A N 1
ATOM 738 C CA . PHE A 1 90 ? 0.616 0.486 -5.001 1.00 96.25 90 PHE A CA 1
ATOM 739 C C . PHE A 1 90 ? 0.344 -0.394 -6.234 1.00 96.25 90 PHE A C 1
ATOM 741 O O . PHE A 1 90 ? 1.122 -1.298 -6.525 1.00 96.25 90 PHE A O 1
ATOM 748 N N . TYR A 1 91 ? -0.701 -0.090 -7.014 1.00 96.00 91 TYR A N 1
ATOM 749 C CA . TYR A 1 91 ? -1.048 -0.877 -8.205 1.00 96.00 91 TYR A CA 1
ATOM 750 C C . TYR A 1 91 ? 0.002 -0.795 -9.319 1.00 96.00 91 TYR A C 1
ATOM 752 O O . TYR A 1 91 ? 0.201 -1.767 -10.047 1.00 96.00 91 TYR A O 1
ATOM 760 N N . MET A 1 92 ? 0.676 0.348 -9.480 1.00 97.25 92 MET A N 1
ATOM 761 C CA . MET A 1 92 ? 1.785 0.477 -10.424 1.00 97.25 92 MET A CA 1
ATOM 762 C C . MET A 1 92 ? 2.931 -0.456 -10.033 1.00 97.25 92 MET A C 1
ATOM 764 O O . MET A 1 92 ? 3.431 -1.172 -10.898 1.00 97.25 92 MET A O 1
ATOM 768 N N . ILE A 1 93 ? 3.326 -0.460 -8.756 1.00 97.62 93 ILE A N 1
ATOM 769 C CA . ILE A 1 93 ? 4.408 -1.311 -8.247 1.00 97.62 93 ILE A CA 1
ATOM 770 C C . ILE A 1 93 ? 4.031 -2.787 -8.391 1.00 97.62 93 ILE A C 1
ATOM 772 O O . ILE A 1 93 ? 4.792 -3.549 -8.984 1.00 97.62 93 ILE A O 1
ATOM 776 N N . GLU A 1 94 ? 2.833 -3.169 -7.939 1.00 98.00 94 GLU A N 1
ATOM 777 C CA . GLU A 1 94 ? 2.301 -4.533 -8.045 1.00 98.00 94 GLU A CA 1
ATOM 778 C C . GLU A 1 94 ? 2.322 -5.031 -9.495 1.00 98.00 94 GLU A C 1
ATOM 780 O O . GLU A 1 94 ? 2.905 -6.075 -9.798 1.00 98.00 94 GLU A O 1
ATOM 785 N N . ARG A 1 95 ? 1.752 -4.249 -10.425 1.00 97.88 95 ARG A N 1
ATOM 786 C CA . ARG A 1 95 ? 1.745 -4.603 -11.847 1.00 97.88 95 ARG A CA 1
ATOM 787 C C . ARG A 1 95 ? 3.159 -4.675 -12.403 1.00 97.88 95 ARG A C 1
ATOM 789 O O . ARG A 1 95 ? 3.443 -5.587 -13.167 1.00 97.88 95 ARG A O 1
ATOM 796 N N . ALA A 1 96 ? 4.024 -3.716 -12.083 1.00 97.56 96 ALA A N 1
ATOM 797 C CA . ALA A 1 96 ? 5.378 -3.677 -12.621 1.00 97.56 96 ALA A CA 1
ATOM 798 C C . ALA A 1 96 ? 6.216 -4.877 -12.171 1.00 97.56 96 ALA A C 1
ATOM 800 O O . ALA A 1 96 ? 6.943 -5.423 -12.995 1.00 97.56 96 ALA A O 1
ATOM 801 N N . LEU A 1 97 ? 6.080 -5.310 -10.913 1.00 97.56 97 LEU A N 1
ATOM 802 C CA . LEU A 1 97 ? 6.702 -6.534 -10.403 1.00 97.56 97 LEU A CA 1
ATOM 803 C C . LEU A 1 97 ? 6.161 -7.773 -11.127 1.00 97.56 97 LEU A C 1
ATOM 805 O O . LEU A 1 97 ? 6.944 -8.596 -11.597 1.00 97.56 97 LEU A O 1
ATOM 809 N N . GLU A 1 98 ? 4.839 -7.860 -11.302 1.00 97.44 98 GLU A N 1
ATOM 810 C CA . GLU A 1 98 ? 4.169 -8.962 -12.008 1.00 97.44 98 GLU A CA 1
ATOM 811 C C . GLU A 1 98 ? 4.673 -9.136 -13.452 1.00 97.44 98 GLU A C 1
ATOM 813 O O . GLU A 1 98 ? 4.834 -10.260 -13.923 1.00 97.44 98 GLU A O 1
ATOM 818 N N . ILE A 1 99 ? 4.933 -8.033 -14.161 1.00 96.94 99 ILE A N 1
ATOM 819 C CA . ILE A 1 99 ? 5.381 -8.057 -15.563 1.00 96.94 99 ILE A CA 1
ATOM 820 C C . ILE A 1 99 ? 6.881 -7.756 -15.721 1.00 96.94 99 ILE A C 1
ATOM 822 O O . ILE A 1 99 ? 7.343 -7.551 -16.846 1.00 96.94 99 ILE A O 1
ATOM 826 N N . LYS A 1 100 ? 7.654 -7.737 -14.622 1.00 96.50 100 LYS A N 1
ATOM 827 C CA . LYS A 1 100 ? 9.085 -7.378 -14.607 1.00 96.50 100 LYS A CA 1
ATOM 828 C C . LYS A 1 100 ? 9.918 -8.165 -15.631 1.00 96.50 100 LYS A C 1
ATOM 830 O O . LYS A 1 100 ? 10.696 -7.512 -16.330 1.00 96.50 100 LYS A O 1
ATOM 835 N N . PRO A 1 101 ? 9.753 -9.498 -15.802 1.00 94.69 101 PRO A N 1
ATOM 836 C CA . PRO A 1 101 ? 10.513 -10.252 -16.805 1.00 94.69 101 PRO A CA 1
ATOM 837 C C . PRO A 1 101 ? 10.289 -9.733 -18.230 1.00 94.69 101 PRO A C 1
ATOM 839 O O . PRO A 1 101 ? 11.236 -9.562 -18.990 1.00 94.69 101 PRO A O 1
ATOM 842 N N . ILE A 1 102 ? 9.047 -9.373 -18.565 1.00 95.50 102 ILE A N 1
ATOM 843 C CA . ILE A 1 102 ? 8.701 -8.841 -19.887 1.00 95.50 102 ILE A CA 1
ATOM 844 C C . ILE A 1 102 ? 9.245 -7.417 -20.070 1.00 95.50 102 ILE A C 1
ATOM 846 O O . ILE A 1 102 ? 9.751 -7.063 -21.136 1.00 95.50 102 ILE A O 1
ATOM 850 N N . LEU A 1 103 ? 9.181 -6.586 -19.023 1.00 94.88 103 LEU A N 1
ATOM 851 C CA . LEU A 1 103 ? 9.743 -5.231 -19.046 1.00 94.88 103 LEU A CA 1
ATOM 852 C C . LEU A 1 103 ? 11.268 -5.234 -19.215 1.00 94.88 103 LEU A C 1
ATOM 854 O O . LEU A 1 103 ? 11.806 -4.316 -19.838 1.00 94.88 103 LEU A O 1
ATOM 858 N N . LEU A 1 104 ? 11.956 -6.269 -18.723 1.00 93.81 104 LEU A N 1
ATOM 859 C CA . LEU A 1 104 ? 13.399 -6.420 -18.891 1.00 93.81 104 LEU A CA 1
ATOM 860 C C . LEU A 1 104 ? 13.784 -6.493 -20.376 1.00 93.81 104 LEU A C 1
ATOM 862 O O . LEU A 1 104 ? 14.707 -5.796 -20.792 1.00 93.81 104 LEU A O 1
ATOM 866 N N . HIS A 1 105 ? 13.019 -7.217 -21.205 1.00 92.75 105 HIS A N 1
ATOM 867 C CA . HIS A 1 105 ? 13.250 -7.257 -22.655 1.00 92.75 105 HIS A CA 1
ATOM 868 C C . HIS A 1 105 ? 13.152 -5.873 -23.312 1.00 92.75 105 HIS A C 1
ATOM 870 O O . HIS A 1 105 ? 13.884 -5.583 -24.260 1.00 92.75 105 HIS A O 1
ATOM 876 N N . ILE A 1 106 ? 12.283 -4.986 -22.816 1.00 90.44 106 ILE A N 1
ATOM 877 C CA . ILE A 1 106 ? 12.201 -3.605 -23.313 1.00 90.44 106 ILE A CA 1
ATOM 878 C C . ILE A 1 106 ? 13.470 -2.831 -22.964 1.00 90.44 106 ILE A C 1
ATOM 880 O O . ILE A 1 106 ? 14.049 -2.202 -23.849 1.00 90.44 106 ILE A O 1
ATOM 884 N N . VAL A 1 107 ? 13.906 -2.882 -21.702 1.00 91.81 107 VAL A N 1
ATOM 885 C CA . VAL A 1 107 ? 15.092 -2.150 -21.224 1.00 91.81 107 VAL A CA 1
ATOM 886 C C . VAL A 1 107 ? 16.353 -2.614 -21.940 1.00 91.81 107 VAL A C 1
ATOM 888 O O . VAL A 1 107 ? 17.125 -1.779 -22.405 1.00 91.81 107 VAL A O 1
ATOM 891 N N . SER A 1 108 ? 16.539 -3.927 -22.099 1.00 89.25 108 SER A N 1
ATOM 892 C CA . SER A 1 108 ? 17.707 -4.490 -22.783 1.00 89.25 108 SER A CA 1
ATOM 893 C C . SER A 1 108 ? 17.823 -4.032 -24.240 1.00 89.25 108 SER A C 1
ATOM 895 O O . SER A 1 108 ? 18.928 -3.895 -24.753 1.00 89.25 108 SER A O 1
ATOM 897 N N . ASN A 1 109 ? 16.697 -3.753 -24.903 1.00 86.12 109 ASN A N 1
ATOM 898 C CA . ASN A 1 109 ? 16.669 -3.310 -26.298 1.00 86.12 109 ASN A CA 1
ATOM 899 C C . ASN A 1 109 ? 16.647 -1.779 -26.464 1.00 86.12 109 ASN A C 1
ATOM 901 O O . ASN A 1 109 ? 16.679 -1.286 -27.596 1.00 86.12 109 ASN A O 1
ATOM 905 N N . LEU A 1 110 ? 16.543 -1.009 -25.373 1.00 85.25 110 LEU A N 1
ATOM 906 C CA . LEU A 1 110 ? 16.393 0.449 -25.401 1.00 85.25 110 LEU A CA 1
ATOM 907 C C . LEU A 1 110 ? 17.225 1.118 -24.302 1.00 85.25 110 LEU A C 1
ATOM 909 O O . LEU A 1 110 ? 16.691 1.457 -23.241 1.00 85.25 110 LEU A O 1
ATOM 913 N N . PRO A 1 111 ? 18.504 1.422 -24.591 1.00 82.00 111 PRO A N 1
ATOM 914 C CA . PRO A 1 111 ? 19.417 2.049 -23.633 1.00 82.00 111 PRO A CA 1
ATOM 915 C C . PRO A 1 111 ? 18.910 3.380 -23.058 1.00 82.00 111 PRO A C 1
ATOM 917 O O . PRO A 1 111 ? 19.256 3.767 -21.947 1.00 82.00 111 PRO A O 1
ATOM 920 N N . THR A 1 112 ? 18.044 4.086 -23.792 1.00 84.81 112 THR A N 1
ATOM 921 C CA . THR A 1 112 ? 17.440 5.350 -23.346 1.00 84.81 112 THR A CA 1
ATOM 922 C C . THR A 1 112 ? 16.526 5.194 -22.130 1.00 84.81 112 THR A C 1
ATOM 924 O O . THR A 1 112 ? 16.247 6.181 -21.459 1.00 84.81 112 THR A O 1
ATOM 927 N N . LEU A 1 113 ? 16.018 3.985 -21.862 1.00 84.50 113 LEU A N 1
ATOM 928 C CA . LEU A 1 113 ? 15.132 3.704 -20.728 1.00 84.50 113 LEU A CA 1
ATOM 929 C C . LEU A 1 113 ? 15.886 3.214 -19.489 1.00 84.50 113 LEU A C 1
ATOM 931 O O . LEU A 1 113 ? 15.327 3.244 -18.394 1.00 84.50 113 LEU A O 1
ATOM 935 N N . THR A 1 114 ? 17.146 2.804 -19.644 1.00 87.56 114 THR A N 1
ATOM 936 C CA . THR A 1 114 ? 17.965 2.220 -18.575 1.00 87.56 114 THR A CA 1
ATOM 937 C C . THR A 1 114 ? 18.175 3.182 -17.406 1.00 87.56 114 THR A C 1
ATOM 939 O O . THR A 1 114 ? 18.244 2.740 -16.267 1.00 87.56 114 THR A O 1
ATOM 942 N N . SER A 1 115 ? 18.203 4.497 -17.646 1.00 90.25 115 SER A N 1
ATOM 943 C CA . SER A 1 115 ? 18.376 5.501 -16.584 1.00 90.25 115 SER A CA 1
ATOM 944 C C . SER A 1 115 ? 17.217 5.558 -15.581 1.00 90.25 115 SER A C 1
ATOM 946 O O . SER A 1 115 ? 17.426 5.924 -14.426 1.00 90.25 115 SER A O 1
ATOM 948 N N . ASN A 1 116 ? 16.004 5.193 -16.011 1.00 93.81 116 ASN A N 1
ATOM 949 C CA . ASN A 1 116 ? 14.801 5.169 -15.175 1.00 93.81 116 ASN A CA 1
ATOM 950 C C . ASN A 1 116 ? 14.427 3.752 -14.720 1.00 93.81 116 ASN A C 1
ATOM 952 O O . ASN A 1 116 ? 13.438 3.581 -14.011 1.00 93.81 116 ASN A O 1
ATOM 956 N N . TRP A 1 117 ? 15.181 2.732 -15.130 1.00 95.69 117 TRP A N 1
ATOM 957 C CA . TRP A 1 117 ? 14.976 1.374 -14.648 1.00 95.69 117 TRP A CA 1
ATOM 958 C C . TRP A 1 117 ? 15.484 1.259 -13.200 1.00 95.69 117 TRP A C 1
ATOM 960 O O . TRP A 1 117 ? 16.634 1.629 -12.949 1.00 95.69 117 TRP A O 1
ATOM 970 N N . PRO A 1 118 ? 14.663 0.785 -12.242 1.00 96.88 118 PRO A N 1
ATOM 971 C CA . PRO A 1 118 ? 15.130 0.576 -10.875 1.00 96.88 118 PRO A CA 1
ATOM 972 C C . PRO A 1 118 ? 16.277 -0.446 -10.812 1.00 96.88 118 PRO A C 1
ATOM 974 O O . PRO A 1 118 ? 16.266 -1.431 -11.557 1.00 96.88 118 PRO A O 1
ATOM 977 N N . THR A 1 119 ? 17.255 -0.222 -9.931 1.00 96.62 119 THR A N 1
ATOM 978 C CA . THR A 1 119 ? 18.327 -1.199 -9.656 1.00 96.62 119 THR A CA 1
ATOM 979 C C . THR A 1 119 ? 17.781 -2.423 -8.928 1.00 96.62 119 THR A C 1
ATOM 981 O O . THR A 1 119 ? 16.643 -2.419 -8.455 1.00 96.62 119 THR A O 1
ATOM 984 N N . ASP A 1 120 ? 18.575 -3.488 -8.821 1.00 95.94 120 ASP A N 1
ATOM 985 C CA . ASP A 1 120 ? 18.142 -4.703 -8.128 1.00 95.94 120 ASP A CA 1
ATOM 986 C C . ASP A 1 120 ? 17.828 -4.442 -6.648 1.00 95.94 120 ASP A C 1
ATOM 988 O O . ASP A 1 120 ? 16.818 -4.933 -6.146 1.00 95.94 120 ASP A O 1
ATOM 992 N N . GLU A 1 121 ? 18.594 -3.580 -5.978 1.00 96.19 121 GLU A N 1
ATOM 993 C CA . GLU A 1 121 ? 18.311 -3.137 -4.608 1.00 96.19 121 GLU A CA 1
ATOM 994 C C . GLU A 1 121 ? 17.010 -2.329 -4.532 1.00 96.19 121 GLU A C 1
ATOM 996 O O . GLU A 1 121 ? 16.196 -2.532 -3.632 1.00 96.19 121 GLU A O 1
ATOM 1001 N N . GLU A 1 122 ? 16.774 -1.437 -5.497 1.00 96.94 122 GLU A N 1
ATOM 1002 C CA . GLU A 1 122 ? 15.537 -0.654 -5.566 1.00 96.94 122 GLU A CA 1
ATOM 1003 C C . GLU A 1 122 ? 14.317 -1.553 -5.821 1.00 96.94 122 GLU A C 1
ATOM 1005 O O . GLU A 1 122 ? 13.245 -1.305 -5.272 1.00 96.94 122 GLU A O 1
ATOM 1010 N N . TRP A 1 123 ? 14.465 -2.633 -6.595 1.00 97.50 123 TRP A N 1
ATOM 1011 C CA . TRP A 1 123 ? 13.412 -3.634 -6.772 1.00 97.50 123 TRP A CA 1
ATOM 1012 C C . TRP A 1 123 ? 13.099 -4.403 -5.487 1.00 97.50 123 TRP A C 1
ATOM 1014 O O . TRP A 1 123 ? 11.926 -4.687 -5.238 1.00 97.50 123 TRP A O 1
ATOM 1024 N N . VAL A 1 124 ? 14.108 -4.721 -4.671 1.00 96.69 124 VAL A N 1
ATOM 1025 C CA . VAL A 1 124 ? 13.893 -5.322 -3.344 1.00 96.69 124 VAL A CA 1
ATOM 1026 C C . VAL A 1 124 ? 13.122 -4.349 -2.452 1.00 96.69 124 VAL A C 1
ATOM 1028 O O . VAL A 1 124 ? 12.085 -4.724 -1.914 1.00 96.69 124 VAL A O 1
ATOM 1031 N N . ILE A 1 125 ? 13.527 -3.074 -2.410 1.00 96.44 125 ILE A N 1
ATOM 1032 C CA . ILE A 1 125 ? 12.819 -2.021 -1.660 1.00 96.44 125 ILE A CA 1
ATOM 1033 C C . ILE A 1 125 ? 11.352 -1.906 -2.097 1.00 96.44 125 ILE A C 1
ATOM 1035 O O . ILE A 1 125 ? 10.463 -1.819 -1.254 1.00 96.44 125 ILE A O 1
ATOM 1039 N N . LEU A 1 126 ? 11.078 -1.907 -3.405 1.00 97.38 126 LEU A N 1
ATOM 1040 C CA . LEU A 1 126 ? 9.712 -1.838 -3.936 1.00 97.38 126 LEU A CA 1
ATOM 1041 C C . LEU A 1 126 ? 8.876 -3.074 -3.574 1.00 97.38 126 LEU A C 1
ATOM 1043 O O . LEU A 1 126 ? 7.673 -2.944 -3.353 1.00 97.38 126 LEU A O 1
ATOM 1047 N N . THR A 1 127 ? 9.505 -4.249 -3.509 1.00 97.19 127 THR A N 1
ATOM 1048 C CA . THR A 1 127 ? 8.850 -5.505 -3.115 1.00 97.19 127 THR A CA 1
ATOM 1049 C C . THR A 1 127 ? 8.490 -5.479 -1.633 1.00 97.19 127 THR A C 1
ATOM 1051 O O . THR A 1 127 ? 7.326 -5.670 -1.289 1.00 97.19 127 THR A O 1
ATOM 1054 N N . ASP A 1 128 ? 9.446 -5.127 -0.772 1.00 95.81 128 ASP A N 1
ATOM 1055 C CA . ASP A 1 128 ? 9.209 -4.975 0.665 1.00 95.81 128 ASP A CA 1
ATOM 1056 C C . ASP A 1 128 ? 8.131 -3.909 0.923 1.00 95.81 128 ASP A C 1
ATOM 1058 O O . ASP A 1 128 ? 7.193 -4.111 1.692 1.00 95.81 128 ASP A O 1
ATOM 1062 N N . LEU A 1 129 ? 8.181 -2.780 0.212 1.00 96.62 129 LEU A N 1
ATOM 1063 C CA . LEU A 1 129 ? 7.155 -1.748 0.330 1.00 96.62 129 LEU A CA 1
ATOM 1064 C C . LEU A 1 129 ? 5.761 -2.284 -0.029 1.00 96.62 129 LEU A C 1
ATOM 1066 O O . LEU A 1 129 ? 4.786 -1.939 0.640 1.00 96.62 129 LEU A O 1
ATOM 1070 N N . LEU A 1 130 ? 5.646 -3.123 -1.061 1.00 96.25 130 LEU A N 1
ATOM 1071 C CA . LEU A 1 130 ? 4.371 -3.720 -1.448 1.00 96.25 130 LEU A CA 1
ATOM 1072 C C . LEU A 1 130 ? 3.814 -4.610 -0.328 1.00 96.25 130 LEU A C 1
ATOM 1074 O O . LEU A 1 130 ? 2.647 -4.462 0.039 1.00 96.25 130 LEU A O 1
ATOM 1078 N N . ASP A 1 131 ? 4.652 -5.459 0.267 1.00 95.44 131 ASP A N 1
ATOM 1079 C CA . ASP A 1 131 ? 4.267 -6.334 1.380 1.00 95.44 131 ASP A CA 1
ATOM 1080 C C . ASP A 1 131 ? 3.832 -5.535 2.616 1.00 95.44 131 ASP A C 1
ATOM 1082 O O . ASP A 1 131 ? 2.826 -5.853 3.262 1.00 95.44 131 ASP A O 1
ATOM 1086 N N . LEU A 1 132 ? 4.545 -4.447 2.921 1.00 96.38 132 LEU A N 1
ATOM 1087 C CA . LEU A 1 132 ? 4.194 -3.535 4.006 1.00 96.38 132 LEU A CA 1
ATOM 1088 C C . LEU A 1 132 ? 2.820 -2.883 3.780 1.00 96.38 132 LEU A C 1
ATOM 1090 O O . LEU A 1 132 ? 2.027 -2.775 4.722 1.00 96.38 132 LEU A O 1
ATOM 1094 N N . LEU A 1 133 ? 2.533 -2.453 2.548 1.00 96.88 133 LEU A N 1
ATOM 1095 C CA . LEU A 1 133 ? 1.322 -1.708 2.194 1.00 96.88 133 LEU A CA 1
ATOM 1096 C C . LEU A 1 133 ? 0.109 -2.595 1.866 1.00 96.88 133 LEU A C 1
ATOM 1098 O O . LEU A 1 133 ? -1.023 -2.104 1.901 1.00 96.88 133 LEU A O 1
ATOM 1102 N N . ALA A 1 134 ? 0.298 -3.888 1.591 1.00 95.75 134 ALA A N 1
ATOM 1103 C CA . ALA A 1 134 ? -0.773 -4.786 1.154 1.00 95.75 134 ALA A CA 1
ATOM 1104 C C . ALA A 1 134 ? -2.000 -4.819 2.098 1.00 95.75 134 ALA A C 1
ATOM 1106 O O . ALA A 1 134 ? -3.129 -4.692 1.605 1.00 95.75 134 ALA A O 1
ATOM 1107 N N . PRO A 1 135 ? -1.854 -4.880 3.441 1.00 95.88 135 PRO A N 1
ATOM 1108 C CA . PRO A 1 135 ? -3.008 -4.829 4.346 1.00 95.88 135 PRO A CA 1
ATOM 1109 C C . PRO A 1 135 ? -3.802 -3.517 4.258 1.00 95.88 135 PRO A C 1
ATOM 1111 O O . PRO A 1 135 ? -5.030 -3.519 4.366 1.00 95.88 135 PRO A O 1
ATOM 1114 N N . PHE A 1 136 ? -3.125 -2.393 4.003 1.00 95.38 136 PHE A N 1
ATOM 1115 C CA . PHE A 1 136 ? -3.767 -1.088 3.831 1.00 95.38 136 PHE A CA 1
ATOM 1116 C C . PHE A 1 136 ? -4.552 -1.021 2.520 1.00 95.38 136 PHE A C 1
ATOM 1118 O O . PHE A 1 136 ? -5.621 -0.404 2.471 1.00 95.38 136 PHE A O 1
ATOM 1125 N N . ALA A 1 137 ? -4.044 -1.661 1.463 1.00 93.62 137 ALA A N 1
ATOM 1126 C CA . ALA A 1 137 ? -4.701 -1.695 0.159 1.00 93.62 137 ALA A CA 1
ATOM 1127 C C . ALA A 1 137 ? -5.979 -2.537 0.235 1.00 93.62 137 ALA A C 1
ATOM 1129 O O . ALA A 1 137 ? -7.031 -2.120 -0.256 1.00 93.62 137 ALA A O 1
ATOM 1130 N N . LEU A 1 138 ? -5.916 -3.670 0.943 1.00 91.31 138 LEU A N 1
ATOM 1131 C CA . LEU A 1 138 ? -7.079 -4.503 1.238 1.00 91.31 138 LEU A CA 1
ATOM 1132 C C . LEU A 1 138 ? -8.138 -3.735 2.039 1.00 91.31 138 LEU A C 1
ATOM 1134 O O . LEU A 1 138 ? -9.297 -3.683 1.627 1.00 91.31 138 LEU A O 1
ATOM 1138 N N . MET A 1 139 ? -7.745 -3.096 3.144 1.00 91.19 139 MET A N 1
ATOM 1139 C CA . MET A 1 139 ? -8.670 -2.322 3.979 1.00 91.19 139 MET A CA 1
ATOM 1140 C C . MET A 1 139 ? -9.318 -1.175 3.193 1.00 91.19 139 MET A C 1
ATOM 1142 O O . MET A 1 139 ? -10.524 -0.956 3.279 1.00 91.19 139 MET A O 1
ATOM 1146 N N . THR A 1 140 ? -8.534 -0.472 2.376 1.00 90.12 140 THR A N 1
ATOM 1147 C CA . THR A 1 140 ? -9.029 0.625 1.536 1.00 90.12 140 THR A CA 1
ATOM 1148 C C . THR A 1 140 ? -10.017 0.128 0.485 1.00 90.12 140 THR A C 1
ATOM 1150 O O . THR A 1 140 ? -11.052 0.758 0.276 1.00 90.12 140 THR A O 1
ATOM 1153 N N . LYS A 1 141 ? -9.753 -1.033 -0.128 1.00 87.56 141 LYS A N 1
ATOM 1154 C CA . LYS A 1 141 ? -10.680 -1.677 -1.063 1.00 87.56 141 LYS A CA 1
ATOM 1155 C C . LYS A 1 141 ? -12.010 -2.018 -0.393 1.00 87.56 141 LYS A C 1
ATOM 1157 O O . LYS A 1 141 ? -13.045 -1.743 -0.984 1.00 87.56 141 LYS A O 1
ATOM 1162 N N . ILE A 1 142 ? -11.991 -2.564 0.824 1.00 85.88 142 ILE A N 1
ATOM 1163 C CA . ILE A 1 142 ? -13.211 -2.892 1.580 1.00 85.88 142 ILE A CA 1
ATOM 1164 C C . ILE A 1 142 ? -14.019 -1.624 1.877 1.00 85.88 142 ILE A C 1
ATOM 1166 O O . ILE A 1 142 ? -15.211 -1.568 1.588 1.00 85.88 142 ILE A O 1
ATOM 1170 N N . ILE A 1 143 ? -13.362 -0.575 2.381 1.00 85.19 143 ILE A N 1
ATOM 1171 C CA . ILE A 1 143 ? -14.029 0.689 2.723 1.00 85.19 143 ILE A CA 1
ATOM 1172 C C . ILE A 1 143 ? -14.611 1.374 1.475 1.00 85.19 143 ILE A C 1
ATOM 1174 O O . ILE A 1 143 ? -15.686 1.961 1.552 1.00 85.19 143 ILE A O 1
ATOM 1178 N N . PHE A 1 144 ? -13.930 1.301 0.326 1.00 79.94 144 PHE A N 1
ATOM 1179 C CA . PHE A 1 144 ? -14.378 1.940 -0.918 1.00 79.94 144 PHE A CA 1
ATOM 1180 C C . PHE A 1 144 ? -15.379 1.124 -1.737 1.00 79.94 144 PHE A C 1
ATOM 1182 O O . PHE A 1 144 ? -16.140 1.712 -2.499 1.00 79.94 144 PHE A O 1
ATOM 1189 N N . ALA A 1 145 ? -15.396 -0.202 -1.610 1.00 67.06 145 ALA A N 1
ATOM 1190 C CA . ALA A 1 145 ? -16.292 -1.072 -2.376 1.00 67.06 145 ALA A CA 1
ATOM 1191 C C . ALA A 1 145 ? -17.725 -1.138 -1.810 1.00 67.06 145 ALA A C 1
ATOM 1193 O O . ALA A 1 145 ? -18.551 -1.899 -2.309 1.00 67.06 145 ALA A O 1
ATOM 1194 N N . ALA A 1 146 ? -18.016 -0.379 -0.756 1.00 60.56 146 ALA A N 1
ATOM 1195 C CA . ALA A 1 146 ? -19.197 -0.549 0.069 1.00 60.56 146 ALA A CA 1
ATOM 1196 C C . ALA A 1 146 ? -20.511 -0.173 -0.647 1.00 60.56 146 ALA A C 1
ATOM 1198 O O . ALA A 1 146 ? -20.865 0.999 -0.749 1.00 60.56 146 ALA A O 1
ATOM 1199 N N . SER A 1 147 ? -21.281 -1.184 -1.059 1.00 67.25 147 SER A N 1
ATOM 1200 C CA . SER A 1 147 ? -22.738 -1.092 -1.267 1.00 67.25 147 SER A CA 1
ATOM 1201 C C . SER A 1 147 ? -23.533 -1.424 0.008 1.00 67.25 147 SER A C 1
ATOM 1203 O O . SER A 1 147 ? -24.758 -1.506 -0.026 1.00 67.25 147 SER A O 1
ATOM 1205 N N . TYR A 1 148 ? -22.833 -1.678 1.118 1.00 70.12 148 TYR A N 1
ATOM 1206 C CA . TYR A 1 148 ? -23.365 -2.096 2.416 1.00 70.12 148 TYR A CA 1
ATOM 1207 C C . TYR A 1 148 ? -22.627 -1.373 3.562 1.00 70.12 148 TYR A C 1
ATOM 1209 O O . TYR A 1 148 ? -21.517 -0.880 3.347 1.00 70.12 148 TYR A O 1
ATOM 1217 N N . PRO A 1 149 ? -23.192 -1.292 4.782 1.00 76.50 149 PRO A N 1
ATOM 1218 C CA . PRO A 1 149 ? -22.527 -0.646 5.915 1.00 76.50 149 PRO A CA 1
ATOM 1219 C C . PRO A 1 149 ? -21.226 -1.364 6.310 1.00 76.50 149 PRO A C 1
ATOM 1221 O O . PRO A 1 149 ? -21.251 -2.525 6.700 1.00 76.50 149 PRO A O 1
ATOM 1224 N N . THR A 1 150 ? -20.085 -0.674 6.248 1.00 79.75 150 THR A N 1
ATOM 1225 C CA . THR A 1 150 ? -18.760 -1.254 6.559 1.00 79.75 150 THR A CA 1
ATOM 1226 C C . THR A 1 150 ? -18.286 -0.997 7.986 1.00 79.75 150 THR A C 1
ATOM 1228 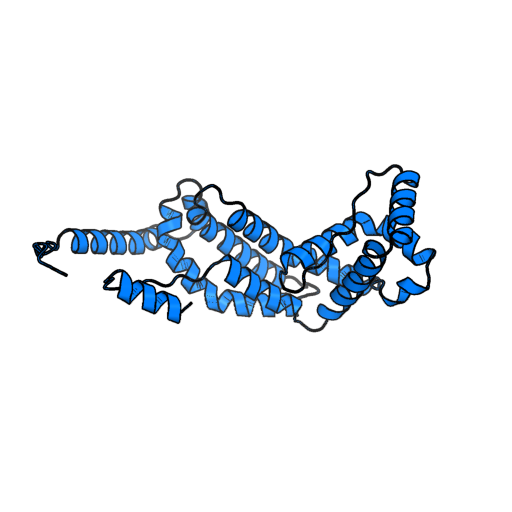O O . THR A 1 150 ? -17.307 -1.591 8.428 1.00 79.75 150 THR A O 1
ATOM 1231 N N . ILE A 1 151 ? -18.956 -0.118 8.735 1.00 81.75 151 ILE A N 1
ATOM 1232 C CA . ILE A 1 151 ? -18.430 0.416 9.999 1.00 81.75 151 ILE A CA 1
ATOM 1233 C C . ILE A 1 151 ? -18.232 -0.648 11.095 1.00 81.75 151 ILE A C 1
ATOM 1235 O O . ILE A 1 151 ? -17.304 -0.523 11.895 1.00 81.75 151 ILE A O 1
ATOM 1239 N N . GLY A 1 152 ? -19.036 -1.718 11.093 1.00 80.31 152 GLY A N 1
ATOM 1240 C CA . GLY A 1 152 ? -18.887 -2.853 12.011 1.00 80.31 152 GLY A CA 1
ATOM 1241 C C . GLY A 1 152 ? -17.638 -3.705 11.748 1.00 80.31 152 GLY A C 1
ATOM 1242 O O . GLY A 1 152 ? -17.042 -4.242 12.683 1.00 80.31 152 GLY A O 1
ATOM 1243 N N . GLU A 1 153 ? -17.166 -3.749 10.499 1.00 85.88 153 GLU A N 1
ATOM 1244 C CA . GLU A 1 153 ? -15.951 -4.461 10.087 1.00 85.88 153 GLU A CA 1
ATOM 1245 C C . GLU A 1 153 ? -14.671 -3.666 10.389 1.00 85.88 153 GLU A C 1
ATOM 1247 O O . GLU A 1 153 ? -13.624 -4.244 10.702 1.00 85.88 153 GLU A O 1
ATOM 1252 N N . VAL A 1 154 ? -14.743 -2.329 10.343 1.00 87.94 154 VAL A N 1
ATOM 1253 C CA . VAL A 1 154 ? -13.564 -1.453 10.446 1.00 87.94 154 VAL A CA 1
ATOM 1254 C C . VAL A 1 154 ? -12.770 -1.696 11.728 1.00 87.94 154 VAL A C 1
ATOM 1256 O O . VAL A 1 154 ? -11.542 -1.683 11.668 1.00 87.94 154 VAL A O 1
ATOM 1259 N N . LYS A 1 155 ? -13.421 -1.936 12.879 1.00 90.06 155 LYS A N 1
ATOM 1260 C CA . LYS A 1 155 ? -12.696 -2.156 14.147 1.00 90.06 155 LYS A CA 1
ATOM 1261 C C . LYS A 1 155 ? -11.754 -3.350 14.040 1.00 90.06 155 LYS A C 1
ATOM 1263 O O . LYS A 1 155 ? -10.592 -3.259 14.426 1.00 90.06 155 LYS A O 1
ATOM 1268 N N . TRP A 1 156 ? -12.246 -4.452 13.481 1.00 90.06 156 TRP A N 1
ATOM 1269 C CA . TRP A 1 156 ? -11.446 -5.655 13.294 1.00 90.06 156 TRP A CA 1
ATOM 1270 C C . TRP A 1 156 ? -10.291 -5.423 12.311 1.00 90.06 156 TRP A C 1
ATOM 1272 O O . TRP A 1 156 ? -9.154 -5.787 12.612 1.00 90.06 156 TRP A O 1
ATOM 1282 N N . LEU A 1 157 ? -10.546 -4.744 11.187 1.00 91.69 157 LEU A N 1
ATOM 1283 C CA . LEU A 1 157 ? -9.497 -4.388 10.225 1.00 91.69 157 LEU A CA 1
ATOM 1284 C C . LEU A 1 157 ? -8.426 -3.481 10.849 1.00 91.69 157 LEU A C 1
ATOM 1286 O O . LEU A 1 157 ? -7.235 -3.703 10.641 1.00 91.69 157 LEU A O 1
ATOM 1290 N N . LEU A 1 158 ? -8.830 -2.502 11.664 1.00 92.25 158 LEU A N 1
ATOM 1291 C CA . LEU A 1 158 ? -7.922 -1.586 12.354 1.00 92.25 158 LEU A CA 1
ATOM 1292 C C . LEU A 1 158 ? -7.001 -2.323 13.338 1.00 92.25 158 LEU A C 1
ATOM 1294 O O . LEU A 1 158 ? -5.805 -2.038 13.392 1.00 92.25 158 LEU A O 1
ATOM 1298 N N . LEU A 1 159 ? -7.533 -3.301 14.078 1.00 92.38 159 LEU A N 1
ATOM 1299 C CA . LEU A 1 159 ? -6.729 -4.182 14.931 1.00 92.38 159 LEU A CA 1
ATOM 1300 C C . LEU A 1 159 ? -5.758 -5.039 14.108 1.00 92.38 159 LEU A C 1
ATOM 1302 O O . LEU A 1 159 ? -4.613 -5.228 14.517 1.00 92.38 159 LEU A O 1
ATOM 1306 N N . GLY A 1 160 ? -6.180 -5.505 12.930 1.00 93.75 160 GLY A N 1
ATOM 1307 C CA . GLY A 1 160 ? -5.307 -6.193 11.978 1.00 93.75 160 GLY A CA 1
ATOM 1308 C C . GLY A 1 160 ? -4.130 -5.323 11.523 1.00 93.75 160 GLY A C 1
ATOM 1309 O O . GLY A 1 160 ? -2.989 -5.781 11.543 1.00 93.75 160 GLY A O 1
ATOM 1310 N N . ILE A 1 161 ? -4.383 -4.051 11.190 1.00 95.69 161 ILE A N 1
ATOM 1311 C CA . ILE A 1 161 ? -3.333 -3.078 10.851 1.00 95.69 161 ILE A CA 1
ATOM 1312 C C . ILE A 1 161 ? -2.388 -2.840 12.033 1.00 95.69 161 ILE A C 1
ATOM 1314 O O . ILE A 1 161 ? -1.172 -2.850 11.841 1.00 95.69 161 ILE A O 1
ATOM 1318 N N . LYS A 1 162 ? -2.920 -2.679 13.253 1.00 95.00 162 LYS A N 1
ATOM 1319 C CA . LYS A 1 162 ? -2.103 -2.534 14.468 1.00 95.00 162 LYS A CA 1
ATOM 1320 C C . LYS A 1 162 ? -1.132 -3.704 14.618 1.00 95.00 162 LYS A C 1
ATOM 1322 O O . LYS A 1 162 ? 0.075 -3.494 14.710 1.00 95.00 162 LYS A O 1
ATOM 1327 N N . HIS A 1 163 ? -1.657 -4.926 14.567 1.00 94.06 163 HIS A N 1
ATOM 1328 C CA . HIS A 1 163 ? -0.851 -6.133 14.707 1.00 94.06 163 HIS A CA 1
ATOM 1329 C C . HIS A 1 163 ? 0.179 -6.277 13.577 1.00 94.06 163 HIS A C 1
ATOM 1331 O O . HIS A 1 163 ? 1.314 -6.679 13.820 1.00 94.06 163 HIS A O 1
ATOM 1337 N N . HIS A 1 164 ? -0.188 -5.920 12.342 1.00 95.81 164 HIS A N 1
ATOM 1338 C CA . HIS A 1 164 ? 0.737 -5.910 11.207 1.00 95.81 164 HIS A CA 1
ATOM 1339 C C . HIS A 1 164 ? 1.919 -4.962 11.436 1.00 95.81 164 HIS A C 1
ATOM 1341 O O . HIS A 1 164 ? 3.064 -5.375 11.252 1.00 95.81 164 HIS A O 1
ATOM 1347 N N . LEU A 1 165 ? 1.667 -3.733 11.894 1.00 95.88 165 LEU A N 1
ATOM 1348 C CA . LEU A 1 165 ? 2.722 -2.758 12.192 1.00 95.88 165 LEU A CA 1
ATOM 1349 C C . LEU A 1 165 ? 3.620 -3.219 13.349 1.00 95.88 165 LEU A C 1
ATOM 1351 O O . LEU A 1 165 ? 4.839 -3.157 13.227 1.00 95.88 165 LEU A O 1
ATOM 1355 N N . GLU A 1 166 ? 3.042 -3.732 14.437 1.00 94.00 166 GLU A N 1
ATOM 1356 C CA . GLU A 1 166 ? 3.793 -4.237 15.601 1.00 94.00 166 GLU A CA 1
ATOM 1357 C C . GLU A 1 166 ? 4.678 -5.439 15.241 1.00 94.00 166 GLU A C 1
ATOM 1359 O O . GLU A 1 166 ? 5.858 -5.493 15.600 1.00 94.00 166 GLU A O 1
ATOM 1364 N N . ARG A 1 167 ? 4.132 -6.390 14.476 1.00 93.44 167 ARG A N 1
ATOM 1365 C CA . ARG A 1 167 ? 4.863 -7.573 14.010 1.00 93.44 167 ARG A CA 1
ATOM 1366 C C . ARG A 1 167 ? 6.004 -7.194 13.073 1.00 93.44 167 ARG A C 1
ATOM 1368 O O . ARG A 1 167 ? 7.103 -7.718 13.222 1.00 93.44 167 ARG A O 1
ATOM 1375 N N . THR A 1 168 ? 5.754 -6.278 12.139 1.00 91.25 168 THR A N 1
ATOM 1376 C CA . THR A 1 168 ? 6.771 -5.836 11.174 1.00 91.25 168 THR A CA 1
ATOM 1377 C C . THR A 1 168 ? 7.877 -5.039 11.870 1.00 91.25 168 THR A C 1
ATOM 1379 O O . THR A 1 168 ? 9.051 -5.247 11.582 1.00 91.25 168 THR A O 1
ATOM 1382 N N . GLN A 1 169 ? 7.537 -4.204 12.857 1.00 89.19 169 GLN A N 1
ATOM 1383 C CA . GLN A 1 169 ? 8.514 -3.474 13.674 1.00 89.19 169 GLN A CA 1
ATOM 1384 C C . GLN A 1 169 ? 9.414 -4.408 14.496 1.00 89.19 169 GLN A C 1
ATOM 1386 O O . GLN A 1 169 ? 10.594 -4.129 14.673 1.00 89.19 169 GLN A O 1
ATOM 1391 N N . SER A 1 170 ? 8.854 -5.508 15.003 1.00 81.12 170 SER A N 1
ATOM 1392 C CA . SER A 1 170 ? 9.593 -6.482 15.820 1.00 81.12 170 SER A CA 1
ATOM 1393 C C . SER A 1 170 ? 10.491 -7.406 14.991 1.00 81.12 170 SER A C 1
ATOM 1395 O O . SER A 1 170 ? 11.349 -8.095 15.538 1.00 81.12 170 SER A O 1
ATOM 1397 N N . SER A 1 171 ? 10.284 -7.454 13.675 1.00 78.31 171 SER A N 1
ATOM 1398 C CA . SER A 1 171 ? 11.158 -8.175 12.754 1.00 78.31 171 SER A CA 1
ATOM 1399 C C . SER A 1 171 ? 12.345 -7.304 12.333 1.00 78.31 171 SER A C 1
ATOM 1401 O O . SER A 1 171 ? 12.240 -6.080 12.319 1.00 78.31 171 SER A O 1
ATOM 1403 N N . ASN A 1 172 ? 13.469 -7.918 11.942 1.00 77.94 172 ASN A N 1
ATOM 1404 C CA . ASN A 1 172 ? 14.595 -7.219 11.300 1.00 77.94 172 ASN A CA 1
ATOM 1405 C C . ASN A 1 172 ? 14.223 -6.805 9.862 1.00 77.94 172 ASN A C 1
ATOM 1407 O O . ASN A 1 172 ? 14.843 -7.239 8.893 1.00 77.94 172 ASN A O 1
ATOM 1411 N N . TYR A 1 173 ? 13.147 -6.035 9.726 1.00 84.56 173 TYR A N 1
ATOM 1412 C CA . TYR A 1 173 ? 12.585 -5.628 8.453 1.00 84.56 173 TYR A CA 1
ATOM 1413 C C . TYR A 1 173 ? 13.440 -4.537 7.814 1.00 84.56 173 TYR A C 1
ATOM 1415 O O . TYR A 1 173 ? 13.843 -3.583 8.482 1.00 84.56 173 TYR A O 1
ATOM 1423 N N . SER A 1 174 ? 13.687 -4.656 6.511 1.00 88.31 174 SER A N 1
ATOM 1424 C CA . SER A 1 174 ? 14.501 -3.717 5.725 1.00 88.31 174 SER A CA 1
ATOM 1425 C C . SER A 1 174 ? 13.967 -2.279 5.784 1.00 88.31 174 SER A C 1
ATOM 1427 O O . SER A 1 174 ? 14.746 -1.328 5.806 1.00 88.31 174 SER A O 1
ATOM 1429 N N . LEU A 1 175 ? 12.643 -2.116 5.879 1.00 93.06 175 LEU A N 1
ATOM 1430 C CA . LEU A 1 175 ? 11.952 -0.824 5.897 1.00 93.06 175 LEU A CA 1
ATOM 1431 C C . LEU A 1 175 ? 11.515 -0.387 7.307 1.00 93.06 175 LEU A C 1
ATOM 1433 O O . LEU A 1 175 ? 10.430 0.169 7.497 1.00 93.06 175 LEU A O 1
ATOM 1437 N N . LEU A 1 176 ? 12.335 -0.648 8.332 1.00 94.06 176 LEU A N 1
ATOM 1438 C CA . LEU A 1 176 ? 11.995 -0.328 9.727 1.00 94.06 176 LEU A CA 1
ATOM 1439 C C . LEU A 1 176 ? 11.678 1.165 9.946 1.00 94.06 176 LEU A C 1
ATOM 1441 O O . LEU A 1 176 ? 10.786 1.499 10.728 1.00 94.06 176 LEU A O 1
ATOM 1445 N N . LEU A 1 177 ? 12.361 2.075 9.243 1.00 94.56 177 LEU A N 1
ATOM 1446 C CA . LEU A 1 177 ? 12.089 3.517 9.329 1.00 94.56 177 LEU A CA 1
ATOM 1447 C C . LEU A 1 177 ? 10.677 3.862 8.835 1.00 94.56 177 LEU A C 1
ATOM 1449 O O . LEU A 1 177 ? 9.961 4.612 9.498 1.00 94.56 177 LEU A O 1
ATOM 1453 N N . GLN A 1 178 ? 10.251 3.261 7.725 1.00 96.62 178 GLN A N 1
ATOM 1454 C CA . GLN A 1 178 ? 8.919 3.430 7.147 1.00 96.62 178 GLN A CA 1
ATOM 1455 C C . GLN A 1 178 ? 7.854 2.866 8.088 1.00 96.62 178 GLN A C 1
ATOM 1457 O O . GLN A 1 178 ? 6.851 3.527 8.350 1.00 96.62 178 GLN A O 1
ATOM 1462 N N . VAL A 1 179 ? 8.099 1.684 8.664 1.00 96.62 179 VAL A N 1
ATOM 1463 C CA . VAL A 1 179 ? 7.211 1.077 9.667 1.00 96.62 179 VAL A CA 1
ATOM 1464 C C . VAL A 1 179 ? 7.056 1.995 10.880 1.00 96.62 179 VAL A C 1
ATOM 1466 O O . VAL A 1 179 ? 5.934 2.246 11.318 1.00 96.62 179 VAL A O 1
ATOM 1469 N N . ASN A 1 180 ? 8.155 2.553 11.394 1.00 95.81 180 ASN A N 1
ATOM 1470 C CA . ASN A 1 180 ? 8.129 3.484 12.523 1.00 95.81 180 ASN A CA 1
ATOM 1471 C C . ASN A 1 180 ? 7.369 4.777 12.189 1.00 95.81 180 ASN A C 1
ATOM 1473 O O . ASN A 1 180 ? 6.583 5.257 13.010 1.00 95.81 180 ASN A O 1
ATOM 1477 N N . ALA A 1 181 ? 7.555 5.325 10.984 1.00 96.94 181 ALA A N 1
ATOM 1478 C CA . ALA A 1 181 ? 6.824 6.500 10.516 1.00 96.94 181 ALA A CA 1
ATOM 1479 C C . ALA A 1 181 ? 5.312 6.228 10.423 1.00 96.94 181 ALA A C 1
ATOM 1481 O O . ALA A 1 181 ? 4.509 6.998 10.958 1.00 96.94 181 ALA A O 1
ATOM 1482 N N . MET A 1 182 ? 4.922 5.098 9.825 1.00 97.38 182 MET A N 1
ATOM 1483 C CA . MET A 1 182 ? 3.526 4.657 9.747 1.00 97.38 182 MET A CA 1
ATOM 1484 C C . MET A 1 182 ? 2.924 4.454 11.135 1.00 97.38 182 MET A C 1
ATOM 1486 O O . MET A 1 182 ? 1.834 4.953 11.411 1.00 97.38 182 MET A O 1
ATOM 1490 N N . LYS A 1 183 ? 3.643 3.762 12.026 1.00 96.75 183 LYS A N 1
ATOM 1491 C CA . LYS A 1 183 ? 3.196 3.481 13.391 1.00 96.75 183 LYS A CA 1
ATOM 1492 C C . LYS A 1 183 ? 2.988 4.758 14.196 1.00 96.75 183 LYS A C 1
ATOM 1494 O O . LYS A 1 183 ? 1.945 4.905 14.821 1.00 96.75 183 LYS A O 1
ATOM 1499 N N . ARG A 1 184 ? 3.907 5.723 14.108 1.00 97.00 184 ARG A N 1
ATOM 1500 C CA . ARG A 1 184 ? 3.753 7.028 14.766 1.00 97.00 184 ARG A CA 1
ATOM 1501 C C . ARG A 1 184 ? 2.467 7.736 14.337 1.00 97.00 184 ARG A C 1
ATOM 1503 O O . ARG A 1 184 ? 1.764 8.286 15.179 1.00 97.00 184 ARG A O 1
ATOM 1510 N N . VAL A 1 185 ? 2.153 7.744 13.039 1.00 96.94 185 VAL A N 1
ATOM 1511 C CA . VAL A 1 185 ? 0.910 8.358 12.544 1.00 96.94 185 VAL A CA 1
ATOM 1512 C C . VAL A 1 185 ? -0.311 7.546 12.967 1.00 96.94 185 VAL A C 1
ATOM 1514 O O . VAL A 1 185 ? -1.309 8.138 13.364 1.00 96.94 185 VAL A O 1
ATOM 1517 N N . PHE A 1 186 ? -0.237 6.217 12.917 1.00 96.75 186 PHE A N 1
ATOM 1518 C CA . PHE A 1 186 ? -1.312 5.323 13.342 1.00 96.75 186 PHE A CA 1
ATOM 1519 C C . PHE A 1 186 ? -1.675 5.517 14.820 1.00 96.75 186 PHE A C 1
ATOM 1521 O O . PHE A 1 186 ? -2.847 5.718 15.140 1.00 96.75 186 PHE A O 1
ATOM 1528 N N . ASP A 1 187 ? -0.677 5.535 15.705 1.00 96.06 187 ASP A N 1
ATOM 1529 C CA . ASP A 1 187 ? -0.864 5.642 17.155 1.00 96.06 187 ASP A CA 1
ATOM 1530 C C . ASP A 1 187 ? -1.536 6.975 17.551 1.00 96.06 187 ASP A C 1
ATOM 1532 O O . ASP A 1 187 ? -2.342 6.998 18.479 1.00 96.06 187 ASP A O 1
ATOM 1536 N N . ASN A 1 188 ? -1.326 8.061 16.788 1.00 95.12 188 ASN A N 1
ATOM 1537 C CA . ASN A 1 188 ? -2.008 9.349 17.006 1.00 95.12 188 ASN A CA 1
ATOM 1538 C C . ASN A 1 188 ? -3.537 9.279 16.837 1.00 95.12 188 ASN A C 1
ATOM 1540 O O . ASN A 1 188 ? -4.250 10.152 17.332 1.00 95.12 188 ASN A O 1
ATOM 1544 N N . TYR A 1 189 ? -4.042 8.291 16.095 1.00 93.00 189 TYR A N 1
ATOM 1545 C CA . TYR A 1 189 ? -5.466 8.159 15.781 1.00 93.00 189 TYR A CA 1
ATOM 1546 C C . TYR A 1 189 ? -6.105 6.899 16.361 1.00 93.00 189 TYR A C 1
ATOM 1548 O O . TYR A 1 189 ? -7.328 6.850 16.501 1.00 93.00 189 TYR A O 1
ATOM 1556 N N . PHE A 1 190 ? -5.302 5.881 16.676 1.00 92.75 190 PHE A N 1
ATOM 1557 C CA . PHE A 1 190 ? -5.786 4.545 17.000 1.00 92.75 190 PHE A CA 1
ATOM 1558 C C . PHE A 1 190 ? -6.790 4.541 18.154 1.00 92.75 190 PHE A C 1
ATOM 1560 O O . PHE A 1 190 ? -7.898 4.049 17.967 1.00 92.75 190 PHE A O 1
ATOM 1567 N N . GLU A 1 191 ? -6.445 5.121 19.307 1.00 91.12 191 GLU A N 1
ATOM 1568 C CA . GLU A 1 191 ? -7.309 5.083 20.497 1.00 91.12 191 GLU A CA 1
ATOM 1569 C C . GLU A 1 191 ? -8.656 5.772 20.253 1.00 91.12 191 GLU A C 1
ATOM 1571 O O . GLU A 1 191 ? -9.713 5.205 20.534 1.00 91.12 191 GLU A O 1
ATOM 1576 N N . GLN A 1 192 ? -8.640 6.959 19.637 1.00 89.31 192 GLN A N 1
ATOM 1577 C CA . GLN A 1 192 ? -9.863 7.701 19.324 1.00 89.31 192 GLN A CA 1
ATOM 1578 C C . GLN A 1 192 ? -10.791 6.893 18.404 1.00 89.31 192 GLN A C 1
ATOM 1580 O O . GLN A 1 192 ? -11.990 6.786 18.665 1.00 89.31 192 GLN A O 1
ATOM 1585 N N . ILE A 1 193 ? -10.246 6.308 17.332 1.00 89.56 193 ILE A N 1
ATOM 1586 C CA . ILE A 1 193 ? -11.035 5.517 16.378 1.00 89.56 193 ILE A CA 1
ATOM 1587 C C . ILE A 1 193 ? -11.505 4.209 17.025 1.00 89.56 193 ILE A C 1
ATOM 1589 O O . ILE A 1 193 ? -12.658 3.818 16.862 1.00 89.56 193 ILE A O 1
ATOM 1593 N N . ASN A 1 194 ? -10.636 3.522 17.765 1.00 89.94 194 ASN A N 1
ATOM 1594 C CA . ASN A 1 194 ? -10.947 2.245 18.401 1.00 89.94 194 ASN A CA 1
ATOM 1595 C C . ASN A 1 194 ? -12.090 2.369 19.422 1.00 89.94 194 ASN A C 1
ATOM 1597 O O . ASN A 1 194 ? -12.942 1.474 19.494 1.00 89.94 194 ASN A O 1
ATOM 1601 N N . ASN A 1 195 ? -12.122 3.480 20.165 1.00 88.88 195 ASN A N 1
ATOM 1602 C CA . ASN A 1 195 ? -13.192 3.809 21.104 1.00 88.88 195 ASN A CA 1
ATOM 1603 C C . ASN A 1 195 ? -14.495 4.136 20.373 1.00 88.88 195 ASN A C 1
ATOM 1605 O O . ASN A 1 195 ? -15.537 3.581 20.709 1.00 88.88 195 ASN A O 1
ATOM 1609 N N . LEU A 1 196 ? -14.433 4.950 19.314 1.00 87.69 196 LEU A N 1
ATOM 1610 C CA . LEU A 1 196 ? -15.603 5.272 18.494 1.00 87.69 196 LEU A CA 1
ATOM 1611 C C . LEU A 1 196 ? -16.261 4.018 17.901 1.00 87.69 196 LEU A C 1
ATOM 1613 O O . LEU A 1 196 ? -17.479 3.856 17.927 1.00 87.69 196 LEU A O 1
ATOM 1617 N N . LEU A 1 197 ? -15.447 3.107 17.374 1.00 89.62 197 LEU A N 1
ATOM 1618 C CA . LEU A 1 197 ? -15.932 1.876 16.758 1.00 89.62 197 LEU A CA 1
ATOM 1619 C C . LEU A 1 197 ? -16.335 0.816 17.793 1.00 89.62 197 LEU A C 1
ATOM 1621 O O . LEU A 1 197 ? -16.798 -0.260 17.413 1.00 89.62 197 LEU A O 1
ATOM 1625 N N . HIS A 1 198 ? -16.145 1.076 19.093 1.00 89.81 198 HIS A N 1
ATOM 1626 C CA . HIS A 1 198 ? -16.365 0.083 20.139 1.00 89.81 198 HIS A CA 1
ATOM 1627 C C . HIS A 1 198 ? -17.812 -0.354 20.240 1.00 89.81 198 HIS A C 1
ATOM 1629 O O . HIS A 1 198 ? -18.041 -1.541 20.352 1.00 89.81 198 HIS A O 1
ATOM 1635 N N . ILE A 1 199 ? -18.790 0.541 20.189 1.00 88.94 199 ILE A N 1
ATOM 1636 C CA . ILE A 1 199 ? -20.198 0.127 20.272 1.00 88.94 199 ILE A CA 1
ATOM 1637 C C . ILE A 1 199 ? -20.658 -0.450 18.926 1.00 88.94 199 ILE A C 1
ATOM 1639 O O . ILE A 1 199 ? -21.327 -1.479 18.873 1.00 88.94 199 ILE A O 1
ATOM 1643 N N . LEU A 1 200 ? -20.222 0.161 17.824 1.00 88.44 200 LEU A N 1
ATOM 1644 C CA . LEU A 1 200 ? -20.628 -0.206 16.465 1.00 88.44 200 LEU A CA 1
ATOM 1645 C C . LEU A 1 200 ? -20.224 -1.640 16.103 1.00 88.44 200 LEU A C 1
ATOM 1647 O O . LEU A 1 200 ? -21.030 -2.399 15.574 1.00 88.44 200 LEU A O 1
ATOM 1651 N N . ALA A 1 201 ? -19.004 -2.043 16.459 1.00 90.12 201 ALA A N 1
ATOM 1652 C CA . ALA A 1 201 ? -18.534 -3.406 16.233 1.00 90.12 201 ALA A CA 1
ATOM 1653 C C . ALA A 1 201 ? -19.276 -4.456 17.083 1.00 90.12 201 ALA A C 1
ATOM 1655 O O . ALA A 1 201 ? -19.299 -5.629 16.719 1.00 90.12 201 ALA A O 1
ATOM 1656 N N . PHE A 1 202 ? -19.894 -4.065 18.204 1.00 90.44 202 PHE A N 1
ATOM 1657 C CA . PHE A 1 202 ? -20.632 -4.991 19.069 1.00 90.44 202 PHE A CA 1
ATOM 1658 C C . PHE A 1 202 ? -21.960 -5.396 18.446 1.00 90.44 202 PHE A C 1
ATOM 1660 O O . PHE A 1 202 ? -22.401 -6.539 18.605 1.00 90.44 202 PHE A O 1
ATOM 1667 N N . PHE A 1 203 ? -22.600 -4.436 17.780 1.00 88.12 203 PHE A N 1
ATOM 1668 C CA . PHE A 1 203 ? -23.887 -4.617 17.126 1.00 88.12 203 PHE A CA 1
ATOM 1669 C C . PHE A 1 203 ? -23.773 -5.258 15.748 1.00 88.12 203 PHE A C 1
ATOM 1671 O O . PHE A 1 203 ? -24.796 -5.644 15.196 1.00 88.12 203 PHE A O 1
ATOM 1678 N N . ASP A 1 204 ? -22.559 -5.445 15.231 1.00 88.12 204 ASP A N 1
ATOM 1679 C CA . ASP A 1 204 ? -22.317 -6.231 14.030 1.00 88.12 204 ASP A CA 1
ATOM 1680 C C . ASP A 1 204 ? -22.102 -7.717 14.386 1.00 88.12 204 ASP A C 1
ATOM 1682 O O . ASP A 1 204 ? -21.038 -8.084 14.901 1.00 88.12 204 ASP A O 1
ATOM 1686 N N . PRO A 1 205 ? -23.065 -8.619 14.110 1.00 86.12 205 PRO A N 1
ATOM 1687 C CA . PRO A 1 205 ? -22.953 -10.025 14.495 1.00 86.12 205 PRO A CA 1
ATOM 1688 C C . PRO A 1 205 ? -21.774 -10.749 13.830 1.00 86.12 205 PRO A C 1
ATOM 1690 O O . PRO A 1 205 ? -21.229 -11.689 14.416 1.00 86.12 205 PRO A O 1
ATOM 1693 N N . CYS A 1 206 ? -21.365 -10.317 12.631 1.00 85.00 206 CYS A N 1
ATOM 1694 C CA . CYS A 1 206 ? -20.297 -10.944 11.855 1.00 85.00 206 CYS A CA 1
ATOM 1695 C C . CYS A 1 206 ? -18.917 -10.652 12.453 1.00 85.00 206 CYS A C 1
ATOM 1697 O O . CYS A 1 206 ? -18.034 -11.519 12.448 1.00 85.00 206 CYS A O 1
ATOM 1699 N N . TYR A 1 207 ? -18.735 -9.444 12.990 1.00 84.44 207 TYR A N 1
ATOM 1700 C CA . TYR A 1 207 ? -17.435 -8.968 13.457 1.00 84.44 207 TYR A CA 1
ATOM 1701 C C . TYR A 1 207 ? -17.325 -8.853 14.975 1.00 84.44 207 TYR A C 1
ATOM 1703 O O . TYR A 1 207 ? -16.201 -8.853 15.471 1.00 84.44 207 TYR A O 1
ATOM 1711 N N . LYS A 1 208 ? -18.434 -8.890 15.727 1.00 85.56 208 LYS A N 1
ATOM 1712 C CA . LYS A 1 208 ? -18.464 -8.804 17.198 1.00 85.56 208 LYS A CA 1
ATOM 1713 C C . LYS A 1 208 ? -17.377 -9.630 17.873 1.00 85.56 208 LYS A C 1
ATOM 1715 O O . LYS A 1 208 ? -16.542 -9.090 18.584 1.00 85.56 208 LYS A O 1
ATOM 1720 N N . LYS A 1 209 ? -17.329 -10.944 17.632 1.00 85.56 209 LYS A N 1
ATOM 1721 C CA . LYS A 1 209 ? -16.330 -11.815 18.284 1.00 85.56 209 LYS A CA 1
ATOM 1722 C C . LYS A 1 209 ? -14.896 -11.474 17.867 1.00 85.56 209 LYS A C 1
ATOM 1724 O O . LYS A 1 209 ? -13.984 -11.534 18.683 1.00 85.56 209 LYS A O 1
ATOM 1729 N N . LYS A 1 210 ? -14.700 -11.101 16.602 1.00 88.00 210 LYS A N 1
ATOM 1730 C CA . LYS A 1 210 ? -13.381 -10.794 16.040 1.00 88.00 210 LYS A CA 1
ATOM 1731 C C . LYS A 1 210 ? -12.849 -9.438 16.520 1.00 88.00 210 LYS A C 1
ATOM 1733 O O . LYS A 1 210 ? -11.646 -9.289 16.695 1.00 88.00 210 LYS A O 1
ATOM 1738 N N . ALA A 1 211 ? -13.732 -8.470 16.751 1.00 86.81 211 ALA A N 1
ATOM 1739 C CA . ALA A 1 211 ? -13.390 -7.094 17.095 1.00 86.81 211 ALA A CA 1
ATOM 1740 C C . ALA A 1 211 ? -12.951 -6.891 18.556 1.00 86.81 211 ALA A C 1
ATOM 1742 O O . ALA A 1 211 ? -12.359 -5.856 18.857 1.00 86.81 211 ALA A O 1
ATOM 1743 N N . TYR A 1 212 ? -13.217 -7.849 19.456 1.00 87.69 212 TYR A N 1
ATOM 1744 C CA . TYR A 1 212 ? -12.794 -7.763 20.864 1.00 87.69 212 TYR A CA 1
ATOM 1745 C C . TYR A 1 212 ? -11.768 -8.812 21.287 1.00 87.69 212 TYR A C 1
ATOM 1747 O O . TYR A 1 212 ? -11.226 -8.691 22.380 1.00 87.69 212 TYR A O 1
ATOM 1755 N N . GLY A 1 213 ? -11.468 -9.815 20.455 1.00 80.44 213 GLY A N 1
ATOM 1756 C CA . GLY A 1 213 ? -10.457 -10.831 20.764 1.00 80.44 213 GLY A CA 1
ATOM 1757 C C . GLY A 1 213 ? -10.607 -11.406 22.179 1.00 80.44 213 GLY A C 1
ATOM 1758 O O . GLY A 1 213 ? -11.645 -11.971 22.510 1.00 80.44 213 GLY A O 1
ATOM 1759 N N . ASN A 1 214 ? -9.577 -11.212 23.010 1.00 81.81 214 ASN A N 1
ATOM 1760 C CA . ASN A 1 214 ? -9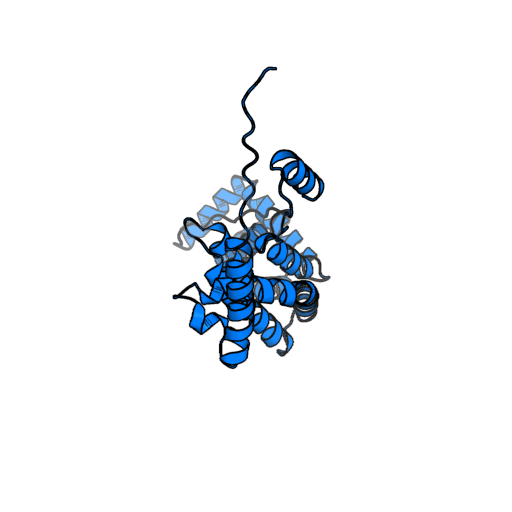.503 -11.715 24.389 1.00 81.81 214 ASN A CA 1
ATOM 1761 C C . ASN A 1 214 ? -9.841 -10.657 25.463 1.00 81.81 214 ASN A C 1
ATOM 1763 O O . ASN A 1 214 ? -9.462 -10.819 26.621 1.00 81.81 214 ASN A O 1
ATOM 1767 N N . ILE A 1 215 ? -10.495 -9.549 25.101 1.00 85.69 215 ILE A N 1
ATOM 1768 C CA . ILE A 1 215 ? -10.893 -8.513 26.065 1.00 85.69 215 ILE A CA 1
ATOM 1769 C C . ILE A 1 215 ? -11.923 -9.090 27.050 1.00 85.69 215 ILE A C 1
ATOM 1771 O O . ILE A 1 215 ? -12.836 -9.820 26.659 1.00 85.69 215 ILE A O 1
ATOM 1775 N N . PHE A 1 216 ? -11.798 -8.736 28.333 1.00 87.44 216 PHE A N 1
ATOM 1776 C CA . PHE A 1 216 ? -12.764 -9.130 29.356 1.00 87.44 216 PHE A CA 1
ATOM 1777 C C . PHE A 1 216 ? -14.168 -8.638 29.008 1.00 87.44 216 PHE A C 1
ATOM 1779 O O . PHE A 1 216 ? -14.364 -7.483 28.633 1.00 87.44 216 PHE A O 1
ATOM 1786 N N . GLN A 1 217 ? -15.162 -9.506 29.198 1.00 87.25 217 GLN A N 1
ATOM 1787 C CA . GLN A 1 217 ? -16.555 -9.210 28.867 1.00 87.25 217 GLN A CA 1
ATOM 1788 C C . GLN A 1 217 ? -17.047 -7.911 29.517 1.00 87.25 217 GLN A C 1
ATOM 1790 O O . GLN A 1 217 ? -17.754 -7.137 28.878 1.00 87.25 217 GLN A O 1
ATOM 1795 N N . GLU A 1 218 ? -16.623 -7.630 30.747 1.00 89.06 218 GLU A N 1
ATOM 1796 C CA . GLU A 1 218 ? -17.010 -6.409 31.450 1.00 89.06 218 GLU A CA 1
ATOM 1797 C C . GLU A 1 218 ? -16.461 -5.145 30.774 1.00 89.06 218 GLU A C 1
ATOM 1799 O O . GLU A 1 218 ? -17.192 -4.177 30.585 1.00 89.06 218 GLU A O 1
ATOM 1804 N N . SER A 1 219 ? -15.216 -5.183 30.292 1.00 88.56 219 SER A N 1
ATOM 1805 C CA . SER A 1 219 ? -14.614 -4.092 29.515 1.00 88.56 219 SER A CA 1
ATOM 1806 C C . SER A 1 219 ? -15.296 -3.885 28.157 1.00 88.56 219 SER A C 1
ATOM 1808 O O . SER A 1 219 ? -15.247 -2.790 27.604 1.00 88.56 219 SER A O 1
ATOM 1810 N N . ILE A 1 220 ? -15.947 -4.919 27.611 1.00 89.44 220 ILE A N 1
ATOM 1811 C CA . ILE A 1 220 ? -16.758 -4.800 26.392 1.00 89.44 220 ILE A CA 1
ATOM 1812 C C . ILE A 1 220 ? -18.110 -4.160 26.717 1.00 89.44 220 ILE A C 1
ATOM 1814 O O . ILE A 1 220 ? -18.520 -3.234 26.020 1.00 89.44 220 ILE A O 1
ATOM 1818 N N . LEU A 1 221 ? -18.798 -4.659 27.750 1.00 91.56 221 LEU A N 1
ATOM 1819 C CA . LEU A 1 221 ? -20.192 -4.321 28.047 1.00 91.56 221 LEU A CA 1
ATOM 1820 C C . LEU A 1 221 ? -20.370 -2.980 28.760 1.00 91.56 221 LEU A C 1
ATOM 1822 O O . LEU A 1 221 ? -21.387 -2.333 28.534 1.00 91.56 221 LEU A O 1
ATOM 1826 N N . GLN A 1 222 ? -19.422 -2.546 29.592 1.00 92.19 222 GLN A N 1
ATOM 1827 C CA . GLN A 1 222 ? -19.553 -1.304 30.364 1.00 92.19 222 GLN A CA 1
ATOM 1828 C C . GLN A 1 222 ? -19.793 -0.058 29.488 1.00 92.19 222 GLN A C 1
ATOM 1830 O O . GLN A 1 222 ? -20.810 0.603 29.696 1.00 92.19 222 GLN A O 1
ATOM 1835 N N . PRO A 1 223 ? -18.984 0.223 28.443 1.00 89.88 223 PRO A N 1
ATOM 1836 C CA . PRO A 1 223 ? -19.243 1.355 27.545 1.00 89.88 223 PRO A CA 1
ATOM 1837 C C . PRO A 1 223 ? -20.607 1.283 26.845 1.00 89.88 223 PRO A C 1
ATOM 1839 O O . PRO A 1 223 ? -21.218 2.307 26.562 1.00 89.88 223 PRO A O 1
ATOM 1842 N N . ILE A 1 224 ? -21.093 0.068 26.573 1.00 90.44 224 ILE A N 1
ATOM 1843 C CA . ILE A 1 224 ? -22.383 -0.155 25.911 1.00 90.44 224 ILE A CA 1
ATOM 1844 C C . ILE A 1 224 ? -23.528 0.139 26.879 1.00 90.44 224 ILE A C 1
ATOM 1846 O O . ILE A 1 224 ? -24.492 0.787 26.494 1.00 90.44 224 ILE A O 1
ATOM 1850 N N . ARG A 1 225 ? -23.423 -0.308 28.137 1.00 91.69 225 ARG A N 1
ATOM 1851 C CA . ARG A 1 225 ? -24.433 -0.036 29.168 1.00 91.69 225 ARG A CA 1
ATOM 1852 C C . ARG A 1 225 ? -24.580 1.461 29.425 1.00 91.69 225 ARG A C 1
ATOM 1854 O O . ARG A 1 225 ? -25.711 1.918 29.517 1.00 91.69 225 ARG A O 1
ATOM 1861 N N . ILE A 1 226 ? -23.464 2.191 29.495 1.00 89.56 226 ILE A N 1
ATOM 1862 C CA . ILE A 1 226 ? -23.461 3.653 29.655 1.00 89.56 226 ILE A CA 1
ATOM 1863 C C . ILE A 1 226 ? -24.188 4.303 28.475 1.00 89.56 226 ILE A C 1
ATOM 1865 O O . ILE A 1 226 ? -25.197 4.959 28.678 1.00 89.56 226 ILE A O 1
ATOM 1869 N N . ALA A 1 227 ? -23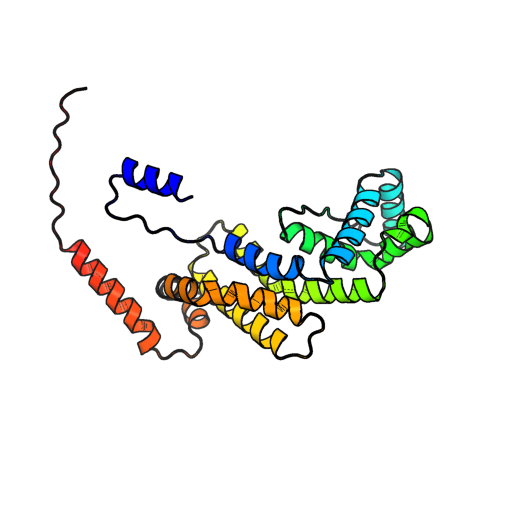.778 4.001 27.239 1.00 87.19 227 ALA A N 1
ATOM 1870 C CA . ALA A 1 227 ? -24.414 4.581 26.056 1.00 87.19 227 ALA A CA 1
ATOM 1871 C C . ALA A 1 227 ? -25.908 4.230 25.922 1.00 87.19 227 ALA A C 1
ATOM 1873 O O . ALA A 1 227 ? -26.694 5.028 25.418 1.00 87.19 227 ALA A O 1
ATOM 1874 N N . MET A 1 228 ? -26.317 3.032 26.355 1.00 87.44 228 MET A N 1
ATOM 1875 C CA . MET A 1 228 ? -27.734 2.666 26.400 1.00 87.44 228 MET A CA 1
ATOM 1876 C C . MET A 1 228 ? -28.491 3.465 27.464 1.00 87.44 228 MET A C 1
ATOM 1878 O O . MET A 1 228 ? -29.609 3.885 27.192 1.00 87.44 228 MET A O 1
ATOM 1882 N N . ALA A 1 229 ? -27.909 3.671 28.649 1.00 89.00 229 ALA A N 1
ATOM 1883 C CA . ALA A 1 229 ? -28.516 4.479 29.705 1.00 89.00 229 ALA A CA 1
ATOM 1884 C C . ALA A 1 229 ? -28.699 5.936 29.255 1.00 89.00 229 ALA A C 1
ATOM 1886 O O . ALA A 1 229 ? -29.811 6.448 29.352 1.00 89.00 229 ALA A O 1
ATOM 1887 N N . ASP A 1 230 ? -27.663 6.534 28.657 1.00 84.56 230 ASP A N 1
ATOM 1888 C CA . ASP A 1 230 ? -27.703 7.900 28.119 1.00 84.56 230 ASP A CA 1
ATOM 1889 C C . ASP A 1 230 ? -28.835 8.058 27.084 1.00 84.56 230 ASP A C 1
ATOM 1891 O O . ASP A 1 230 ? -29.628 8.995 27.147 1.00 84.56 230 ASP A O 1
ATOM 1895 N N . TYR A 1 231 ? -28.990 7.083 26.178 1.00 79.56 231 TYR A N 1
ATOM 1896 C CA . TYR A 1 231 ? -30.077 7.077 25.193 1.00 79.56 231 TYR A CA 1
ATOM 1897 C C . TYR A 1 231 ? -31.471 7.011 25.839 1.00 79.56 231 TYR A C 1
ATOM 1899 O O . TYR A 1 231 ? -32.411 7.679 25.397 1.00 79.56 231 TYR A O 1
ATOM 1907 N N . TYR A 1 232 ? -31.633 6.199 26.889 1.00 79.31 232 TYR A N 1
ATOM 1908 C CA . TYR A 1 232 ? -32.904 6.120 27.609 1.00 79.31 232 TYR A CA 1
ATOM 1909 C C . TYR A 1 232 ? -33.235 7.436 28.322 1.00 79.31 232 TYR A C 1
ATOM 1911 O O . TYR A 1 232 ? -34.397 7.843 28.298 1.00 79.31 232 TYR A O 1
ATOM 1919 N N . GLU A 1 233 ? -32.248 8.122 28.897 1.00 78.31 233 GLU A N 1
ATOM 1920 C CA . GLU A 1 233 ? -32.437 9.431 29.534 1.00 78.31 233 GLU A CA 1
ATOM 1921 C C . GLU A 1 233 ? -32.838 10.512 28.515 1.00 78.31 233 GLU A C 1
ATOM 1923 O O . GLU A 1 233 ? -33.840 11.198 28.729 1.00 78.31 233 GLU A O 1
ATOM 1928 N N . GLU A 1 234 ? -32.160 10.591 27.363 1.00 72.62 234 GLU A N 1
ATOM 1929 C CA . GLU A 1 234 ? -32.496 11.526 26.272 1.00 72.62 234 GLU A CA 1
ATOM 1930 C C . GLU A 1 234 ? -33.891 11.272 25.676 1.00 72.62 234 GLU A C 1
ATOM 1932 O O . GLU A 1 234 ? -34.651 12.204 25.405 1.00 72.62 234 GLU A O 1
ATOM 1937 N N . SER A 1 235 ? -34.275 10.005 25.494 1.00 65.06 235 SER A N 1
ATOM 1938 C CA . SER A 1 235 ? -35.603 9.653 24.963 1.00 65.06 235 SER A CA 1
ATOM 1939 C C . SER A 1 235 ? -36.751 9.908 25.951 1.00 65.06 235 SER A C 1
ATOM 1941 O O . SER A 1 235 ? -37.908 10.001 25.538 1.00 65.06 235 SER A O 1
ATOM 1943 N N . SER A 1 236 ? -36.443 10.027 27.248 1.00 63.16 236 SER A N 1
ATOM 1944 C CA . SER A 1 236 ? -37.426 10.243 28.317 1.00 63.16 236 SER A CA 1
ATOM 1945 C C . SER A 1 236 ? -37.668 11.726 28.626 1.00 63.16 236 SER A C 1
ATOM 1947 O O . SER A 1 236 ? -38.643 12.056 29.305 1.00 63.16 236 SER A O 1
ATOM 1949 N N . THR A 1 237 ? -36.821 12.636 28.130 1.00 50.66 237 THR A N 1
ATOM 1950 C CA . THR A 1 237 ? -37.078 14.083 28.189 1.00 50.66 237 THR A CA 1
ATOM 1951 C C . THR A 1 237 ? -38.147 14.492 27.164 1.00 50.66 237 THR A C 1
ATOM 1953 O O . THR A 1 237 ? -37.967 14.232 25.974 1.00 50.66 237 THR A O 1
ATOM 1956 N N . PRO A 1 238 ? -39.267 15.130 27.571 1.00 47.69 238 PRO A N 1
ATOM 1957 C CA . PRO A 1 238 ? -40.308 15.523 26.631 1.00 47.69 238 PRO A CA 1
ATOM 1958 C C . PRO A 1 238 ? -39.773 16.598 25.685 1.00 47.69 238 PRO A C 1
ATOM 1960 O O . PRO A 1 238 ? -39.350 17.670 26.118 1.00 47.69 238 PRO A O 1
ATOM 1963 N N . THR A 1 239 ? -39.822 16.319 24.384 1.00 48.53 239 THR A N 1
ATOM 1964 C CA . THR A 1 239 ? -39.640 17.330 23.346 1.00 48.53 239 THR A CA 1
ATOM 1965 C C . THR A 1 239 ? -40.774 18.341 23.473 1.00 48.53 239 THR A C 1
ATOM 1967 O O . THR A 1 239 ? -41.935 18.030 23.214 1.00 48.53 239 THR A O 1
ATOM 1970 N N . VAL A 1 240 ? -40.453 19.560 23.908 1.00 45.88 240 VAL A N 1
ATOM 1971 C CA . VAL A 1 240 ? -41.370 20.695 23.793 1.00 45.88 240 VAL A CA 1
ATOM 1972 C C . VAL A 1 240 ? -41.515 20.971 22.300 1.00 45.88 240 VAL A C 1
ATOM 1974 O O . VAL A 1 240 ? -40.664 21.614 21.691 1.00 45.88 240 VAL A O 1
ATOM 1977 N N . SER A 1 241 ? -42.556 20.415 21.685 1.00 43.00 241 SER A N 1
ATOM 1978 C CA . SER A 1 241 ? -42.988 20.818 20.355 1.00 43.00 241 SER A CA 1
ATOM 1979 C C . SER A 1 241 ? -43.546 22.234 20.472 1.00 43.00 241 SER A C 1
ATOM 1981 O O . SER A 1 241 ? -44.705 22.419 20.845 1.00 43.00 241 SER A O 1
ATOM 1983 N N . GLU A 1 242 ? -42.715 23.241 20.210 1.00 42.00 242 GLU A N 1
ATOM 1984 C CA . GLU A 1 242 ? -43.232 24.563 19.876 1.00 42.00 242 GLU A CA 1
ATOM 1985 C C . GLU A 1 242 ? -43.967 24.438 18.544 1.00 42.00 242 GLU A C 1
ATOM 1987 O O . GLU A 1 242 ? -43.372 24.310 17.473 1.00 42.00 242 GLU A O 1
ATOM 1992 N N . ASP A 1 243 ? -45.288 24.410 18.662 1.00 39.66 243 ASP A N 1
ATOM 1993 C CA . ASP A 1 243 ? -46.261 24.513 17.590 1.00 39.66 243 ASP A CA 1
ATOM 1994 C C . ASP A 1 243 ? -46.032 25.857 16.875 1.00 39.66 243 ASP A C 1
ATOM 1996 O O . ASP A 1 243 ? -46.570 26.895 17.261 1.00 39.66 243 ASP A O 1
ATOM 2000 N N . ARG A 1 244 ? -45.135 25.884 15.881 1.00 44.12 244 ARG A N 1
ATOM 2001 C CA . ARG A 1 244 ? -44.969 27.049 15.007 1.00 44.12 244 ARG A CA 1
ATOM 2002 C C . ARG A 1 244 ? -46.072 26.997 13.960 1.00 44.12 244 ARG A C 1
ATOM 2004 O O . ARG A 1 244 ? -45.916 26.412 12.890 1.00 44.12 244 ARG A O 1
ATOM 2011 N N . THR A 1 245 ? -47.193 27.627 14.296 1.00 39.47 245 THR A N 1
ATOM 2012 C CA . THR A 1 245 ? -48.163 28.131 13.324 1.00 39.47 245 THR A CA 1
ATOM 2013 C C . THR A 1 245 ? -47.426 28.868 12.210 1.00 39.47 245 THR A C 1
ATOM 2015 O O . THR A 1 245 ? -46.662 29.799 12.458 1.00 39.47 245 THR A O 1
ATOM 2018 N N . ILE A 1 246 ? -47.650 28.408 10.982 1.00 45.31 246 ILE A N 1
ATOM 2019 C CA . ILE A 1 246 ? -47.235 29.072 9.752 1.00 45.31 246 ILE A CA 1
ATOM 2020 C C . ILE A 1 246 ? -48.020 30.386 9.661 1.00 45.31 246 ILE A C 1
ATOM 2022 O O . ILE A 1 246 ? -49.203 30.357 9.339 1.00 45.31 246 ILE A O 1
ATOM 2026 N N . GLU A 1 247 ? -47.367 31.515 9.925 1.00 38.16 247 GLU A N 1
ATOM 2027 C CA . GLU A 1 247 ? -47.803 32.835 9.461 1.00 38.16 247 GLU A CA 1
ATOM 2028 C C . GLU A 1 247 ? -46.605 33.565 8.826 1.00 38.16 247 GLU A C 1
ATOM 2030 O O . GLU A 1 247 ? -45.625 33.887 9.493 1.00 38.16 247 GLU A O 1
ATOM 2035 N N . ASP A 1 248 ? -46.718 33.742 7.506 1.00 36.56 248 ASP A N 1
ATOM 2036 C CA . ASP A 1 248 ? -46.208 34.823 6.652 1.00 36.56 248 ASP A CA 1
ATOM 2037 C C . ASP A 1 248 ? -44.728 35.261 6.719 1.00 36.56 248 ASP A C 1
ATOM 2039 O O . ASP A 1 248 ? -44.346 36.091 7.546 1.00 36.56 248 ASP A O 1
ATOM 2043 N N . LEU A 1 249 ? -43.933 34.816 5.724 1.00 34.16 249 LEU A N 1
ATOM 2044 C CA . LEU A 1 249 ? -43.299 35.628 4.647 1.00 34.16 249 LEU A CA 1
ATOM 2045 C C . LEU A 1 249 ? -42.253 34.832 3.846 1.00 34.16 249 LEU A C 1
ATOM 2047 O O . LEU A 1 249 ? -41.302 34.295 4.454 1.00 34.16 249 LEU A O 1
#

Secondary structure (DSSP, 8-state):
-HHHHHHHHHHTT-S----PPPHHHHHHHHHHHHHTSTTSHHHHHHHHHHHHHHHH-HHHHHHHHHHHHHTT----PPPPP-TT-HHHHHHHHHHHHHTHHHHHHHHHH-GGGGGGSPPHHHHHHHHHHHHHHHHHHHHHHHHHS-SS--HHHHHHHHHHHHHHHHHHHHTT-TTHHHHHHHHHHHHHHHHHHHHHHHHHHHH-TTTHHHHHTT--HHHHHHHHHHHHHHHHHHHHS------------

InterPro domains:
  IPR012337 Ribonuclease H-like superfamily [SSF53098] (18-230)

Radius of gyration: 24.94 Å; chains: 1; bounding box: 68×53×62 Å

Organism: Rhizophagus irregularis (strain DAOM 197198w) (NCBI:txid1432141)

Foldseek 3Di:
DVVVQVVCCVVVVDPDDDDDDDPLVLLVQLLVLLCVDDLNVLLLQLLQVLLCVCVVDPVSVVLLVVLCVVVVHDDDRQFHADPVDVLSSLSNLVSCVVCVVSVVVSCVVDVVSVVSDDDPVSNVVSVLSNVLCVLSNVLSCQVVVDPDDCLLVVLLSLVVNVVSLVVCCPDPRPSNVSSVSSVVSSVVCVVVSNLVSLLVNCPPPVRNCSNQPPPDPCVSCVVVVVVVVVVVVVVPDDDPPPPPDDDDD